Protein AF-C8N7Y3-F1 (afdb_monomer)

Solvent-accessible surface area (backbone atoms only — not comparable to full-atom values): 13849 Å² total; per-residue (Å²): 119,73,64,60,56,53,50,25,54,49,33,34,76,73,63,42,45,66,64,15,52,31,50,42,24,46,49,27,33,50,12,49,48,30,29,69,66,36,60,35,39,57,65,41,31,51,53,11,25,53,35,33,70,49,32,44,57,51,50,28,53,54,34,10,68,31,64,67,85,67,75,80,48,74,53,37,70,73,59,57,67,69,62,43,75,56,38,42,50,32,55,15,30,54,33,54,47,48,58,53,48,51,56,55,49,52,55,49,52,57,49,52,55,36,59,75,34,67,65,56,36,64,72,63,74,66,56,73,65,61,51,54,52,52,53,53,44,52,53,24,37,50,50,38,48,51,56,57,46,47,41,46,57,35,73,66,27,46,53,26,35,63,70,69,39,86,44,87,63,75,82,52,72,66,60,45,62,71,36,35,62,93,83,35,66,66,47,58,60,56,65,72,63,74,61,50,41,59,39,24,39,33,48,35,36,45,54,43,32,50,50,51,57,40,62,76,47,74,86,54,84,69,56,94,78,42,45,80,56,93,62,23,44,34,36,66,35,58,36,61,57,94,88,51,76,63,71,39,82,46,78,36,51,34,55,29,66,65,110

Sequence (259 aa):
MISERFRATYRFVDGEKEAAMQSVCTDAALGLHFINTAHSQILDGIIGASMIGRDVPLLAEMLAESPAGTRLPAACDEVKVQPAENLSLCPRMYGEWRGMSERLQNALQAEELKKNDEKLYKESGIDPKTHIIAASFRQQTLAYALHKVARACTAEAKAAVARGELPDLSASIEAKAQYCSPYNGICIAIEGLDYTRYQARLLNVNRYLTALDYLRHPTDPPPAGYHIENNTLTFTRYPDHEDEEGMQTVTLPLPGSRL

Secondary structure (DSSP, 8-st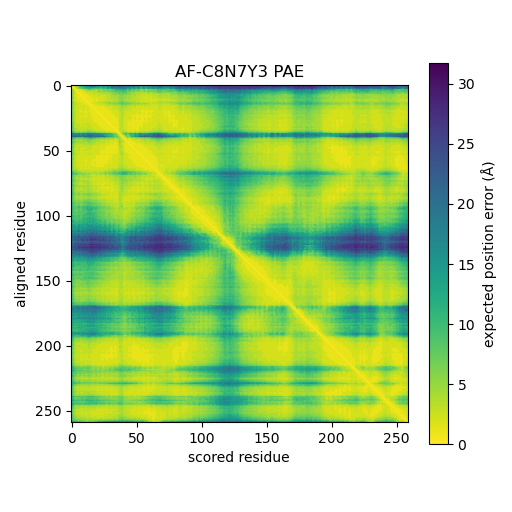ate):
-HHHHHHHHHHHHTT-HHHHHHHHHHHHHHHHHHHHH-SS-HHHHHHHHHHHHHHHHHHHHHHHTS-TTPPPPGGGGG--PPPHHHH-SHHHHHHHHHHHHHHHHHHHHHHHHHHHSHHHHHHH---HHHHHHHHHHHHHHHHHHHHHHHGGGSHHHHHHHHTTPPP--PPPHHHHHHHS-TT-HHHHHHHT---HHHHHHHHHHHHHHHHHHHHHSTTSPPPTT-EEETTEEEEEE---STT--SPEEEEEEPTTTT-

Radius of gyration: 23.98 Å; Cα contacts (8 Å, |Δi|>4): 356; chains: 1; bounding box: 51×38×73 Å

Nearest PDB structures (foldseek):
  4qin-assembly1_A-2  TM=2.000E-01  e=6.191E+00  Homo sapiens
  4mlb-assembly1_C  TM=1.984E-01  e=5.638E+00  Pyrococcus furiosus

Mean predicted aligned error: 6.79 Å

Structure (mmCIF, N/CA/C/O backbone):
data_AF-C8N7Y3-F1
#
_entry.id   AF-C8N7Y3-F1
#
loop_
_atom_site.group_PDB
_atom_site.id
_atom_site.type_symbol
_atom_site.label_atom_id
_atom_site.label_alt_id
_atom_site.label_comp_id
_atom_site.label_asym_id
_atom_site.label_entity_id
_atom_site.label_seq_id
_atom_site.pdbx_PDB_ins_code
_atom_site.Cartn_x
_atom_site.Cartn_y
_atom_site.Cartn_z
_atom_site.occupancy
_atom_site.B_iso_or_equiv
_atom_site.auth_seq_id
_atom_site.auth_comp_id
_atom_site.auth_asym_id
_atom_site.auth_atom_id
_atom_site.pdbx_PDB_model_num
ATOM 1 N N . MET A 1 1 ? -1.329 16.755 2.621 1.00 53.47 1 MET A N 1
ATOM 2 C CA . MET A 1 1 ? -2.147 15.938 3.548 1.00 53.47 1 MET A CA 1
ATOM 3 C C . MET A 1 1 ? -1.690 15.956 5.011 1.00 53.47 1 MET A C 1
ATOM 5 O O . MET A 1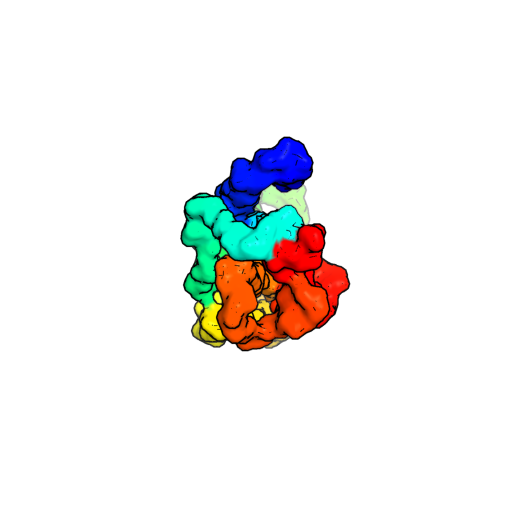 1 ? -2.375 15.383 5.836 1.00 53.47 1 MET A O 1
ATOM 9 N N . ILE A 1 2 ? -0.614 16.657 5.400 1.00 55.34 2 ILE A N 1
ATOM 10 C CA . ILE A 1 2 ? -0.265 16.820 6.830 1.00 55.34 2 ILE A CA 1
ATOM 11 C C . ILE A 1 2 ? -1.353 17.612 7.602 1.00 55.34 2 ILE A C 1
ATOM 13 O O . ILE A 1 2 ? -1.594 17.364 8.777 1.00 55.34 2 ILE A O 1
ATOM 17 N N . SER A 1 3 ? -2.063 18.513 6.912 1.00 69.88 3 SER A N 1
ATOM 18 C CA . SER A 1 3 ? -3.085 19.403 7.486 1.00 69.88 3 SER A CA 1
ATOM 19 C C . SER A 1 3 ? -4.324 18.686 8.044 1.00 69.88 3 SER A C 1
ATOM 21 O O . SER A 1 3 ? -4.769 19.019 9.138 1.00 69.88 3 SER A O 1
ATOM 23 N N . GLU A 1 4 ? -4.886 17.707 7.326 1.00 75.19 4 GLU A N 1
ATOM 24 C CA . GLU A 1 4 ? -6.147 17.060 7.739 1.00 75.19 4 GLU A CA 1
ATOM 25 C C . GLU A 1 4 ? -5.961 16.160 8.961 1.00 75.19 4 GLU A C 1
ATOM 27 O O . GLU A 1 4 ? -6.786 16.174 9.871 1.00 75.19 4 GLU A O 1
ATOM 32 N N . ARG A 1 5 ? -4.817 15.475 9.059 1.00 78.56 5 ARG A N 1
ATOM 33 C CA . ARG A 1 5 ? -4.468 14.676 10.237 1.00 78.56 5 ARG A CA 1
ATOM 34 C C . ARG A 1 5 ? -4.396 15.532 11.501 1.00 78.56 5 ARG A C 1
ATOM 36 O O . ARG A 1 5 ? -5.030 15.207 12.499 1.00 78.56 5 ARG A O 1
ATOM 43 N N . PHE A 1 6 ? -3.656 16.641 11.452 1.00 85.00 6 PHE A N 1
ATOM 44 C CA . PHE A 1 6 ? -3.554 17.554 12.594 1.00 85.00 6 PHE A CA 1
ATOM 45 C C . PHE A 1 6 ? -4.905 18.151 12.969 1.00 85.00 6 PHE A C 1
ATOM 47 O O . PHE A 1 6 ? -5.217 18.268 14.152 1.00 85.00 6 PHE A O 1
ATOM 54 N N . ARG A 1 7 ? -5.729 18.476 11.971 1.00 87.69 7 ARG A N 1
ATOM 55 C CA . ARG A 1 7 ? -7.089 18.961 12.192 1.00 87.69 7 ARG A CA 1
ATOM 56 C C . ARG A 1 7 ? -7.967 17.912 12.874 1.00 87.69 7 ARG A C 1
ATOM 58 O O . ARG A 1 7 ? -8.691 18.260 13.801 1.00 87.69 7 ARG A O 1
ATOM 65 N N . ALA A 1 8 ? -7.897 16.652 12.449 1.00 90.06 8 ALA A N 1
ATOM 66 C CA . ALA A 1 8 ? -8.638 15.560 13.071 1.00 90.06 8 ALA A CA 1
ATOM 67 C C . ALA A 1 8 ? -8.174 15.314 14.513 1.00 90.06 8 ALA A C 1
ATOM 69 O O . ALA A 1 8 ? -9.007 15.219 15.408 1.00 90.06 8 ALA A O 1
ATOM 70 N N . THR A 1 9 ? -6.862 15.293 14.770 1.00 90.44 9 THR A N 1
ATOM 71 C CA . THR A 1 9 ? -6.322 15.187 16.134 1.00 90.44 9 THR A CA 1
ATOM 72 C C . THR A 1 9 ? -6.778 16.352 17.013 1.00 90.44 9 THR A C 1
ATOM 74 O O . THR A 1 9 ? -7.226 16.126 18.131 1.00 90.44 9 THR A O 1
ATOM 77 N N . TYR A 1 10 ? -6.724 17.588 16.508 1.00 91.56 10 TYR A N 1
ATOM 78 C CA . TYR A 1 10 ? -7.182 18.763 17.250 1.00 91.56 10 TYR A CA 1
ATOM 79 C C . TYR A 1 10 ? -8.670 18.670 17.601 1.00 91.56 10 TYR A C 1
ATOM 81 O O . TYR A 1 10 ? -9.029 18.807 18.765 1.00 91.56 10 TYR A O 1
ATOM 89 N N . ARG A 1 11 ? -9.521 18.350 16.618 1.00 91.69 11 ARG A N 1
ATOM 90 C CA . ARG A 1 11 ? -10.959 18.116 16.829 1.00 91.69 11 ARG A CA 1
ATOM 91 C C . ARG A 1 11 ? -11.223 17.040 17.876 1.00 91.69 11 ARG A C 1
ATOM 93 O O . ARG A 1 11 ? -12.100 17.203 18.713 1.00 91.69 11 ARG A O 1
ATOM 100 N N . PHE A 1 12 ? -10.457 15.951 17.844 1.00 93.81 12 PHE A N 1
ATOM 101 C CA . PHE A 1 12 ? -10.612 14.864 18.804 1.00 93.81 12 PHE A CA 1
ATOM 102 C C . PHE A 1 12 ? -10.335 15.331 20.239 1.00 93.81 12 PHE A C 1
ATOM 104 O O . PHE A 1 12 ? -11.122 15.042 21.140 1.00 93.81 12 PHE A O 1
ATOM 111 N N . VAL A 1 13 ? -9.254 16.094 20.431 1.00 92.19 13 VAL A N 1
ATOM 112 C CA . VAL A 1 13 ? -8.873 16.672 21.731 1.00 92.19 13 VAL A CA 1
ATOM 113 C C . VAL A 1 13 ? -9.873 17.737 22.197 1.00 92.19 13 VAL A C 1
ATOM 115 O O . VAL A 1 13 ? -10.160 17.808 23.388 1.00 92.19 13 VAL A O 1
ATOM 118 N N . ASP A 1 14 ? -10.455 18.510 21.276 1.00 93.50 14 ASP A N 1
ATOM 119 C CA . ASP A 1 14 ? -11.486 19.523 21.564 1.00 93.50 14 ASP A CA 1
ATOM 120 C C . ASP A 1 14 ? -12.875 18.915 21.867 1.00 93.50 14 ASP A C 1
ATOM 122 O O . ASP A 1 14 ? -13.846 19.620 22.130 1.00 93.50 14 ASP A O 1
ATOM 126 N N . GLY A 1 15 ? -12.987 17.582 21.860 1.00 90.94 15 GLY A N 1
ATOM 127 C CA . GLY A 1 15 ? -14.208 16.853 22.203 1.00 90.94 15 GLY A CA 1
ATOM 128 C C . GLY A 1 15 ? -15.098 16.498 21.009 1.00 90.94 15 GLY A C 1
ATOM 129 O O . GLY A 1 15 ? -16.046 15.729 21.173 1.00 90.94 15 GLY A O 1
ATOM 130 N N . GLU A 1 16 ? -14.764 16.939 19.793 1.00 94.44 16 GLU A N 1
ATOM 131 C CA . GLU A 1 16 ? -15.420 16.540 18.538 1.00 94.44 16 GLU A CA 1
ATOM 132 C C . GLU A 1 16 ? -14.992 15.117 18.094 1.00 94.44 16 GLU A C 1
ATOM 134 O O . GLU A 1 16 ? -14.604 14.887 16.944 1.00 94.44 16 GLU A O 1
ATOM 139 N N . LYS A 1 17 ? -15.038 14.134 19.008 1.00 93.06 17 LYS A N 1
ATOM 140 C CA . LYS A 1 17 ? -14.470 12.784 18.812 1.00 93.06 17 LYS A CA 1
ATOM 141 C C . LYS A 1 17 ? -15.027 12.059 17.584 1.00 93.06 17 LYS A C 1
ATOM 143 O O . LYS A 1 17 ? -14.264 11.495 16.801 1.00 93.06 17 LYS A O 1
ATOM 148 N N . GLU A 1 18 ? -16.344 12.086 17.393 1.00 92.75 18 GLU A N 1
ATOM 149 C CA . GLU A 1 18 ? -17.001 11.417 16.262 1.00 92.75 18 GLU A CA 1
ATOM 150 C C . GLU A 1 18 ? -16.622 12.061 14.921 1.00 92.75 18 GLU A C 1
ATOM 152 O O . GLU A 1 18 ? -16.211 11.364 13.993 1.00 92.75 18 GLU A O 1
ATOM 157 N N . ALA A 1 19 ? -16.663 13.395 14.836 1.00 92.69 19 ALA A N 1
ATOM 158 C CA . ALA A 1 19 ? -16.303 14.133 13.625 1.00 92.69 19 ALA A CA 1
ATOM 159 C C . ALA A 1 19 ? -14.814 13.980 13.268 1.00 92.69 19 ALA A C 1
ATOM 161 O O . ALA A 1 19 ? -14.451 13.917 12.088 1.00 92.69 19 ALA A O 1
ATOM 162 N N . ALA A 1 20 ? -13.943 13.892 14.277 1.00 95.38 20 ALA A N 1
ATOM 163 C CA . ALA A 1 20 ? -12.531 13.591 14.092 1.00 95.38 20 ALA A CA 1
ATOM 164 C C . ALA A 1 20 ? -12.325 12.200 13.480 1.00 95.38 20 ALA A C 1
ATOM 166 O O . ALA A 1 20 ? -11.710 12.096 12.418 1.00 95.38 20 ALA A O 1
ATOM 167 N N . MET A 1 21 ? -12.899 11.152 14.083 1.00 95.50 21 MET A N 1
ATOM 168 C CA . MET A 1 21 ? -12.813 9.785 13.550 1.00 95.50 21 MET A CA 1
ATOM 169 C C . MET A 1 21 ? -13.427 9.679 12.147 1.00 95.50 21 MET A C 1
ATOM 171 O O . MET A 1 21 ? -12.860 9.025 11.274 1.00 95.50 21 MET A O 1
ATOM 175 N N . GLN A 1 22 ? -14.538 10.376 11.890 1.00 95.50 22 GLN A N 1
ATOM 176 C CA . GLN A 1 22 ? -15.165 10.418 10.568 1.00 95.50 22 GLN A CA 1
ATOM 177 C C . GLN A 1 22 ? -14.233 11.033 9.517 1.00 95.50 22 GLN A C 1
ATOM 179 O O . GLN A 1 22 ? -14.149 10.526 8.397 1.00 95.50 22 GLN A O 1
ATOM 184 N N . SER A 1 23 ? -13.510 12.097 9.876 1.00 94.94 23 SER A N 1
ATOM 185 C CA . SER A 1 23 ? -12.548 12.747 8.978 1.00 94.94 23 SER A CA 1
ATOM 186 C C . SER A 1 23 ? -11.403 11.794 8.616 1.00 94.94 23 SER A C 1
ATOM 188 O O . SER A 1 23 ? -11.076 11.660 7.440 1.00 94.94 23 SER A O 1
ATOM 190 N N . VAL A 1 24 ? -10.855 11.069 9.599 1.00 96.38 24 VAL A N 1
ATOM 191 C CA . VAL A 1 24 ? -9.777 10.091 9.364 1.00 96.38 24 VAL A CA 1
ATOM 192 C C . VAL A 1 24 ? -10.259 8.920 8.505 1.00 96.38 24 VAL A C 1
ATOM 194 O O . VAL A 1 24 ? -9.562 8.502 7.587 1.00 96.38 24 VAL A O 1
ATOM 197 N N . CYS A 1 25 ? -11.473 8.415 8.733 1.00 95.94 25 CYS A N 1
ATOM 198 C CA . CYS A 1 25 ? -12.026 7.356 7.887 1.00 95.94 25 CYS A CA 1
ATOM 199 C C . CYS A 1 25 ? -12.323 7.813 6.458 1.00 95.94 25 CYS A C 1
ATOM 201 O O . CYS A 1 25 ? -12.150 7.031 5.528 1.00 95.94 25 CYS A O 1
ATOM 203 N N . THR A 1 26 ? -12.716 9.073 6.271 1.00 95.56 26 THR A N 1
ATOM 204 C CA . THR A 1 26 ? -12.892 9.654 4.932 1.00 95.56 26 THR A CA 1
ATOM 205 C C . THR A 1 26 ? -11.553 9.736 4.192 1.00 95.56 26 THR A C 1
ATOM 207 O O . THR A 1 26 ? -11.492 9.404 3.009 1.00 95.56 26 THR A O 1
ATOM 210 N N . ASP A 1 27 ? -10.471 10.115 4.884 1.00 95.31 27 ASP A N 1
ATOM 211 C CA . ASP A 1 27 ? -9.116 10.130 4.312 1.00 95.31 27 ASP A CA 1
ATOM 212 C C . ASP A 1 27 ? -8.654 8.706 3.950 1.00 95.31 27 ASP A C 1
ATOM 214 O O . ASP A 1 27 ? -8.237 8.444 2.821 1.00 95.31 27 ASP A O 1
ATOM 218 N N . ALA A 1 28 ? -8.870 7.734 4.841 1.00 96.00 28 ALA A N 1
ATOM 219 C CA . ALA A 1 28 ? -8.559 6.333 4.569 1.00 96.00 28 ALA A CA 1
ATOM 220 C C . ALA A 1 28 ? -9.357 5.769 3.374 1.00 96.00 28 ALA A C 1
ATOM 222 O O . ALA A 1 28 ? -8.796 5.068 2.528 1.00 96.00 28 ALA A O 1
ATOM 223 N N . ALA A 1 29 ? -10.649 6.093 3.256 1.00 95.69 29 ALA A N 1
ATOM 224 C CA . ALA A 1 29 ? -11.482 5.687 2.123 1.00 95.69 29 ALA A CA 1
ATOM 225 C C . ALA A 1 29 ? -10.981 6.294 0.800 1.00 95.69 29 ALA A C 1
ATOM 227 O O . ALA A 1 29 ? -10.899 5.595 -0.214 1.00 95.69 29 ALA A O 1
ATOM 228 N N . LEU A 1 30 ? -10.545 7.558 0.814 1.00 94.50 30 LEU A N 1
ATOM 229 C CA . LEU A 1 30 ? -9.868 8.178 -0.326 1.00 94.50 30 LEU A CA 1
ATOM 230 C C . LEU A 1 30 ? -8.554 7.448 -0.665 1.00 94.50 30 LEU A C 1
ATOM 232 O O . LEU A 1 30 ? -8.261 7.217 -1.839 1.00 94.50 30 LEU A O 1
ATOM 236 N N . GLY A 1 31 ? -7.795 7.011 0.341 1.00 94.56 31 GLY A N 1
ATOM 237 C CA . GLY A 1 31 ? -6.611 6.173 0.148 1.00 94.56 31 GLY A CA 1
ATOM 238 C C . GLY A 1 31 ? -6.921 4.857 -0.574 1.00 94.56 31 GLY A C 1
ATOM 239 O O . GLY A 1 31 ? -6.225 4.490 -1.525 1.00 94.56 31 GLY A O 1
ATOM 240 N N . LEU A 1 32 ? -8.004 4.173 -0.192 1.00 94.75 32 LEU A N 1
ATOM 241 C CA . LEU A 1 32 ? -8.479 2.981 -0.905 1.00 94.75 32 LEU A CA 1
ATOM 242 C C . LEU A 1 32 ? -8.942 3.300 -2.323 1.00 94.75 32 LEU A C 1
ATOM 244 O O . LEU A 1 32 ? -8.687 2.515 -3.233 1.00 94.75 32 LEU A O 1
ATOM 248 N N . HIS A 1 33 ? -9.576 4.451 -2.540 1.00 93.12 33 HIS A N 1
ATOM 249 C CA . HIS A 1 33 ? -9.958 4.882 -3.878 1.00 93.12 33 HIS A CA 1
ATOM 250 C C . HIS A 1 33 ? -8.734 5.033 -4.793 1.00 93.12 33 HIS A C 1
ATOM 252 O O . HIS A 1 33 ? -8.742 4.509 -5.908 1.00 93.12 33 HIS A O 1
ATOM 258 N N . PHE A 1 34 ? -7.652 5.656 -4.314 1.00 92.25 34 PHE A N 1
ATOM 259 C CA . PHE A 1 34 ? -6.390 5.723 -5.059 1.00 92.25 34 PHE A CA 1
ATOM 260 C C . PHE A 1 34 ? -5.815 4.339 -5.360 1.00 92.25 34 PHE A C 1
ATOM 262 O O . PHE A 1 34 ? -5.333 4.095 -6.462 1.00 92.25 34 PHE A O 1
ATOM 269 N N . ILE A 1 35 ? -5.890 3.400 -4.418 1.00 91.94 35 ILE A N 1
ATOM 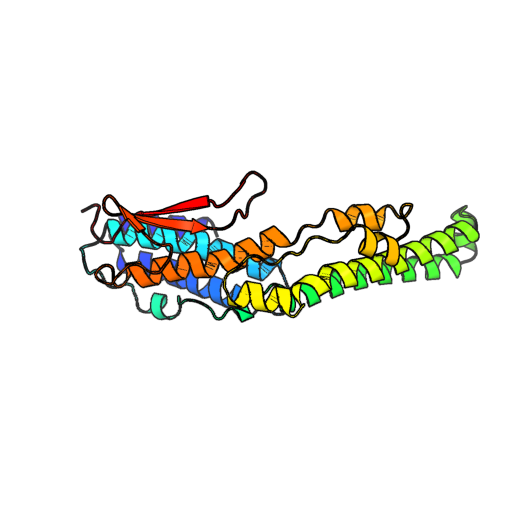270 C CA . ILE A 1 35 ? -5.431 2.028 -4.655 1.00 91.94 35 ILE A CA 1
ATOM 271 C C . ILE A 1 35 ? -6.302 1.357 -5.725 1.00 91.94 35 ILE A C 1
ATOM 273 O O . ILE A 1 35 ? -5.772 0.792 -6.678 1.00 91.94 35 ILE A O 1
ATOM 277 N N . ASN A 1 36 ? -7.620 1.469 -5.630 1.00 89.06 36 ASN A N 1
ATOM 278 C CA . ASN A 1 36 ? -8.545 0.702 -6.461 1.00 89.06 36 ASN A CA 1
ATOM 279 C C . ASN A 1 36 ? -8.688 1.242 -7.888 1.00 89.06 36 ASN A C 1
ATOM 281 O O . ASN A 1 36 ? -8.979 0.475 -8.800 1.00 89.06 36 ASN A O 1
ATOM 285 N N . THR A 1 37 ? -8.475 2.543 -8.093 1.00 81.56 37 THR A N 1
ATOM 286 C CA . THR A 1 37 ? -8.614 3.188 -9.413 1.00 81.56 37 THR A CA 1
ATOM 287 C C . THR A 1 37 ? -7.311 3.297 -10.192 1.00 81.56 37 THR A C 1
ATOM 289 O O . THR A 1 37 ? -7.315 3.542 -11.401 1.00 81.56 37 THR A O 1
ATOM 292 N N . ALA A 1 38 ? -6.178 3.089 -9.529 1.00 64.12 38 ALA A N 1
ATOM 293 C CA . ALA A 1 38 ? -4.870 3.237 -10.136 1.00 64.12 38 ALA A CA 1
ATOM 294 C C . ALA A 1 38 ? -4.497 2.013 -10.980 1.00 64.12 38 ALA A C 1
ATOM 296 O O . ALA A 1 38 ? -3.687 1.163 -10.612 1.00 64.12 38 ALA A O 1
ATOM 297 N N . HIS A 1 39 ? -5.099 1.956 -12.163 1.00 65.19 39 HIS A N 1
ATOM 298 C CA . HIS A 1 39 ? -4.873 0.918 -13.162 1.00 65.19 39 HIS A CA 1
ATOM 299 C C . HIS A 1 39 ? -3.622 1.153 -14.017 1.00 65.19 39 HIS A C 1
ATOM 301 O O . HIS A 1 39 ? -3.322 0.330 -14.875 1.00 65.19 39 HIS A O 1
ATOM 307 N N . SER A 1 40 ? -2.901 2.264 -13.832 1.00 61.75 40 SER A N 1
ATOM 308 C CA . SER A 1 40 ? -1.725 2.570 -14.655 1.00 61.75 40 SER A CA 1
ATOM 309 C C . SER A 1 40 ? -0.628 3.375 -13.963 1.00 61.75 40 SER A C 1
ATOM 311 O O . SER A 1 40 ? 0.405 3.589 -14.578 1.00 61.75 40 SER A O 1
ATOM 313 N N . GLN A 1 41 ? -0.776 3.814 -12.712 1.00 76.75 41 GLN A N 1
ATOM 314 C CA . GLN A 1 41 ? 0.257 4.626 -12.059 1.00 76.75 41 GLN A CA 1
ATOM 315 C C . GLN A 1 41 ? 0.654 4.038 -10.707 1.00 76.75 41 GLN A C 1
ATOM 317 O O . GLN A 1 41 ? -0.188 3.723 -9.860 1.00 76.75 41 GLN A O 1
ATOM 322 N N . ILE A 1 42 ? 1.964 3.877 -10.502 1.00 86.31 42 ILE A N 1
ATOM 323 C CA . ILE A 1 42 ? 2.510 3.444 -9.212 1.00 86.31 42 ILE A CA 1
ATOM 324 C C . ILE A 1 42 ? 2.267 4.521 -8.151 1.00 86.31 42 ILE A C 1
ATOM 326 O O . ILE A 1 42 ? 1.938 4.190 -7.012 1.00 86.31 42 ILE A O 1
ATOM 330 N N . LEU A 1 43 ? 2.396 5.797 -8.531 1.00 86.75 43 LEU A N 1
ATOM 331 C CA . LEU A 1 43 ? 2.326 6.930 -7.611 1.00 86.75 43 LEU A CA 1
ATOM 332 C C . LEU A 1 43 ? 1.019 6.960 -6.811 1.00 86.75 43 LEU A C 1
ATOM 334 O O . LEU A 1 43 ? 1.067 7.067 -5.589 1.00 86.75 43 LEU A O 1
ATOM 338 N N . ASP A 1 44 ? -0.122 6.781 -7.471 1.00 87.00 44 ASP A N 1
ATOM 339 C CA . ASP A 1 44 ? -1.432 6.756 -6.814 1.00 87.00 44 ASP A CA 1
ATOM 340 C C . ASP A 1 44 ? -1.523 5.630 -5.775 1.00 87.00 44 ASP A C 1
ATOM 342 O O . ASP A 1 44 ? -1.966 5.839 -4.648 1.00 87.00 44 ASP A O 1
ATOM 346 N N . GLY A 1 45 ? -1.010 4.441 -6.111 1.00 90.00 45 GLY A N 1
ATOM 347 C CA . GLY A 1 45 ? -0.950 3.313 -5.180 1.00 90.00 45 GLY A CA 1
ATOM 348 C C . GLY A 1 45 ? -0.082 3.599 -3.957 1.00 90.00 45 GLY A C 1
ATOM 349 O O . GLY A 1 45 ? -0.457 3.241 -2.843 1.00 90.00 45 GLY A O 1
ATOM 350 N N . ILE A 1 46 ? 1.053 4.284 -4.142 1.00 90.50 46 ILE A N 1
ATOM 351 C CA . ILE A 1 46 ? 1.915 4.718 -3.032 1.00 90.50 46 ILE A CA 1
ATOM 352 C C . ILE A 1 46 ? 1.187 5.731 -2.155 1.00 90.50 46 ILE A C 1
ATOM 354 O O . ILE A 1 46 ? 1.243 5.616 -0.932 1.00 90.50 46 ILE A O 1
ATOM 358 N N . ILE A 1 47 ? 0.540 6.729 -2.762 1.00 92.00 47 ILE A N 1
ATOM 359 C CA . ILE A 1 47 ? -0.200 7.763 -2.036 1.00 92.00 47 ILE A CA 1
ATOM 360 C C . ILE A 1 47 ? -1.276 7.098 -1.182 1.00 92.00 47 ILE A C 1
ATOM 362 O O . ILE A 1 47 ? -1.287 7.304 0.032 1.00 92.00 47 ILE A O 1
ATOM 366 N N . GLY A 1 48 ? -2.094 6.233 -1.786 1.00 93.81 48 GLY A N 1
ATOM 367 C CA . GLY A 1 48 ? -3.146 5.508 -1.085 1.00 93.81 48 GLY A CA 1
ATOM 368 C C . GLY A 1 48 ? -2.613 4.612 0.033 1.00 93.81 48 GLY A C 1
ATOM 369 O O . GLY A 1 48 ? -3.090 4.695 1.162 1.00 93.81 48 GLY A O 1
ATOM 370 N N . ALA A 1 49 ? -1.559 3.828 -0.221 1.00 95.06 49 ALA A N 1
ATOM 371 C CA . ALA A 1 49 ? -0.939 2.993 0.810 1.00 95.06 49 ALA A CA 1
ATOM 372 C C . ALA A 1 49 ? -0.393 3.818 1.984 1.00 95.06 49 ALA A C 1
ATOM 374 O O . ALA A 1 49 ? -0.530 3.441 3.147 1.00 95.06 49 ALA A O 1
ATOM 375 N N . SER A 1 50 ? 0.184 4.978 1.677 1.00 94.19 50 SER A N 1
ATOM 376 C CA . SER A 1 50 ? 0.717 5.903 2.668 1.00 94.19 50 SER A CA 1
ATOM 377 C C . SER A 1 50 ? -0.383 6.554 3.515 1.00 94.19 50 SER A C 1
ATOM 379 O O . SER A 1 50 ? -0.153 6.823 4.692 1.00 94.19 50 SER A O 1
ATOM 381 N N . MET A 1 51 ? -1.566 6.811 2.945 1.00 95.44 51 MET A N 1
ATOM 382 C CA . MET A 1 51 ? -2.744 7.272 3.694 1.00 95.44 51 MET A CA 1
ATOM 383 C C . MET A 1 51 ? -3.193 6.196 4.684 1.00 95.44 51 MET A C 1
ATOM 385 O O . MET A 1 51 ? -3.147 6.431 5.887 1.00 95.44 51 MET A O 1
ATOM 389 N N . ILE A 1 52 ? -3.436 4.965 4.216 1.00 97.06 52 ILE A N 1
ATOM 390 C CA . ILE A 1 52 ? -3.830 3.840 5.085 1.00 97.06 52 ILE A CA 1
ATOM 391 C C . ILE A 1 52 ? -2.827 3.602 6.220 1.00 97.06 52 ILE A C 1
ATOM 393 O O . ILE A 1 52 ? -3.225 3.478 7.380 1.00 97.06 52 ILE A O 1
ATOM 397 N N . GLY A 1 53 ? -1.528 3.581 5.905 1.00 96.19 53 GLY A N 1
ATOM 398 C CA . GLY A 1 53 ? -0.468 3.372 6.893 1.00 96.19 53 GLY A CA 1
ATOM 399 C C . GLY A 1 53 ? -0.363 4.473 7.956 1.00 96.19 53 GLY A C 1
ATOM 400 O O . GLY A 1 53 ? 0.255 4.249 8.992 1.00 96.19 53 GLY A O 1
ATOM 401 N N . ARG A 1 54 ? -0.969 5.649 7.739 1.00 95.12 54 ARG A N 1
ATOM 402 C CA . ARG A 1 54 ? -1.049 6.738 8.729 1.00 95.12 54 ARG A CA 1
ATOM 403 C C . ARG A 1 54 ? -2.394 6.795 9.447 1.00 95.12 54 ARG A C 1
ATOM 405 O O . ARG A 1 54 ? -2.415 7.027 10.656 1.00 95.12 54 ARG A O 1
ATOM 412 N N . ASP A 1 55 ? -3.482 6.591 8.717 1.00 96.75 55 ASP A N 1
ATOM 413 C CA . ASP A 1 55 ? -4.844 6.793 9.210 1.00 96.75 55 ASP A CA 1
ATOM 414 C C . ASP A 1 55 ? -5.288 5.653 10.122 1.00 96.75 55 ASP A C 1
ATOM 416 O O . ASP A 1 55 ? -5.900 5.900 11.159 1.00 96.75 55 ASP A O 1
ATOM 420 N N . VAL A 1 56 ? -4.912 4.409 9.804 1.00 97.06 56 VAL A N 1
ATOM 421 C CA . VAL A 1 56 ? -5.223 3.253 10.656 1.00 97.06 56 VAL A CA 1
ATOM 422 C C . VAL A 1 56 ? -4.570 3.374 12.039 1.00 97.06 56 VAL A C 1
ATOM 424 O O . VAL A 1 56 ? -5.294 3.241 13.028 1.00 97.06 56 VAL A O 1
ATOM 427 N N . PRO A 1 57 ? -3.257 3.666 12.167 1.00 97.12 57 PRO A N 1
ATOM 428 C CA . PRO A 1 57 ? -2.675 3.923 13.480 1.00 97.12 57 PRO A CA 1
ATOM 429 C C . PRO A 1 57 ? -3.348 5.073 14.226 1.00 97.12 57 PRO A C 1
ATOM 431 O O . PRO A 1 57 ? -3.607 4.944 15.415 1.00 97.12 57 PRO A O 1
ATOM 434 N N . LEU A 1 58 ? -3.688 6.176 13.548 1.00 96.69 58 LEU A N 1
ATOM 435 C CA . LEU A 1 58 ? -4.379 7.288 14.203 1.00 96.69 58 LEU A CA 1
ATOM 436 C C . LEU A 1 58 ? -5.772 6.890 14.719 1.00 96.69 58 LEU A C 1
ATOM 438 O O . LEU A 1 58 ? -6.139 7.277 15.825 1.00 96.69 58 LEU A O 1
ATOM 442 N N . LEU A 1 59 ? -6.533 6.102 13.956 1.00 96.44 59 LEU A N 1
ATOM 443 C CA . LEU A 1 59 ? -7.820 5.567 14.410 1.00 96.44 59 LEU A CA 1
ATOM 444 C C . LEU A 1 59 ? -7.657 4.665 15.634 1.00 96.44 59 LEU A C 1
ATOM 446 O O . LEU A 1 59 ? -8.468 4.750 16.553 1.00 96.44 59 LEU A O 1
ATOM 450 N N . ALA A 1 60 ? -6.611 3.836 15.677 1.00 96.81 60 ALA A N 1
ATOM 451 C CA . ALA A 1 60 ? -6.322 3.004 16.843 1.00 96.81 60 ALA A CA 1
ATOM 452 C C . ALA A 1 60 ? -6.068 3.857 18.098 1.00 96.81 60 ALA A C 1
ATOM 454 O O . ALA A 1 60 ? -6.635 3.590 19.154 1.00 96.81 60 ALA A O 1
ATOM 455 N N . GLU A 1 61 ? -5.279 4.925 17.967 1.00 96.56 61 GLU A N 1
ATOM 456 C CA . GLU A 1 61 ? -5.006 5.875 19.052 1.00 96.56 61 GLU A CA 1
ATOM 457 C C . GLU A 1 61 ? -6.294 6.567 19.540 1.00 96.56 61 GLU A C 1
ATOM 459 O O . GLU A 1 61 ? -6.569 6.592 20.738 1.00 96.56 61 GLU A O 1
ATOM 464 N N . MET A 1 62 ? -7.143 7.040 18.620 1.00 96.12 62 MET A N 1
ATOM 465 C CA . MET A 1 62 ? -8.442 7.646 18.956 1.00 96.12 62 MET A CA 1
ATOM 466 C C . MET A 1 62 ? -9.391 6.660 19.659 1.00 96.12 62 MET A C 1
ATOM 468 O O . MET A 1 62 ? -10.097 7.029 20.601 1.00 96.12 62 MET A O 1
ATOM 472 N N . LEU A 1 63 ? -9.416 5.395 19.231 1.00 95.56 63 LEU A N 1
ATOM 473 C CA . LEU A 1 63 ? -10.214 4.348 19.874 1.00 95.56 63 LEU A CA 1
ATOM 474 C C . LEU A 1 63 ? -9.691 4.002 21.272 1.00 95.56 63 LEU A C 1
ATOM 476 O O . LEU A 1 63 ? -10.486 3.719 22.167 1.00 95.56 63 LEU A O 1
ATOM 480 N N . ALA A 1 64 ? -8.376 4.038 21.483 1.00 95.81 64 ALA A N 1
ATOM 481 C CA . ALA A 1 64 ? -7.768 3.786 22.787 1.00 95.81 64 ALA A CA 1
ATOM 482 C C . ALA A 1 64 ? -8.153 4.842 23.837 1.00 95.81 64 ALA A C 1
ATOM 484 O O . ALA A 1 64 ? -8.322 4.503 25.006 1.00 95.81 64 ALA A O 1
ATOM 485 N N . GLU A 1 65 ? -8.344 6.093 23.407 1.00 95.06 65 GLU A N 1
ATOM 486 C CA . GLU A 1 65 ? -8.790 7.235 24.227 1.00 95.06 65 GLU A CA 1
ATOM 487 C C . GLU A 1 65 ? -10.324 7.419 24.255 1.00 95.06 65 GLU A C 1
ATOM 489 O O . GLU A 1 65 ? -10.860 8.441 24.712 1.00 95.06 65 GLU A O 1
ATOM 494 N N . SER A 1 66 ? -11.062 6.445 23.728 1.00 92.81 66 SER A N 1
ATOM 495 C CA . SER A 1 66 ? -12.524 6.433 23.708 1.00 92.81 66 SER A CA 1
ATOM 496 C C . SER A 1 66 ? -13.071 5.304 24.585 1.00 92.81 66 SER A C 1
ATOM 498 O O . SER A 1 66 ? -12.378 4.310 24.792 1.00 92.81 66 SER A O 1
ATOM 500 N N . PRO A 1 67 ? -14.311 5.419 25.108 1.00 91.06 67 PRO A N 1
ATOM 501 C CA . PRO A 1 67 ? -14.961 4.342 25.858 1.00 91.06 67 PRO A CA 1
ATOM 502 C C . PRO A 1 67 ? -14.845 2.992 25.159 1.00 91.06 67 PRO A C 1
ATOM 504 O O . PRO A 1 67 ? -15.026 2.902 23.941 1.00 91.06 67 PRO A O 1
ATOM 507 N N . ALA A 1 68 ? -14.568 1.937 25.926 1.00 86.31 68 ALA A N 1
ATOM 508 C CA . ALA A 1 68 ? -14.574 0.581 25.392 1.00 86.31 68 ALA A CA 1
ATOM 509 C C . ALA A 1 68 ? -15.928 0.299 24.712 1.00 86.31 68 ALA A C 1
ATOM 511 O O . ALA A 1 68 ? -16.986 0.625 25.252 1.00 86.31 68 ALA A O 1
ATOM 512 N N . GLY A 1 69 ? -15.892 -0.269 23.505 1.00 83.88 69 GLY A N 1
ATOM 513 C CA . GLY A 1 69 ? -17.089 -0.485 22.685 1.00 83.88 69 GLY A CA 1
ATOM 514 C C . GLY A 1 69 ? -17.550 0.726 21.862 1.00 83.88 69 GLY A C 1
ATOM 515 O O . GLY A 1 69 ? -18.610 0.652 21.237 1.00 83.88 69 GLY A O 1
ATOM 516 N N . THR A 1 70 ? -16.779 1.823 21.823 1.00 89.62 70 THR A N 1
ATOM 517 C CA . THR A 1 70 ? -17.026 2.935 20.888 1.00 89.62 70 THR A CA 1
ATOM 518 C C . THR A 1 70 ? -17.056 2.403 19.459 1.00 89.62 70 THR A C 1
ATOM 520 O O . THR A 1 70 ? -16.087 1.814 18.983 1.00 89.62 70 THR A O 1
ATOM 523 N N . ARG A 1 71 ? -18.180 2.611 18.768 1.00 88.81 71 ARG A N 1
ATOM 524 C CA . ARG A 1 71 ? -18.314 2.239 17.359 1.00 88.81 71 ARG A CA 1
ATOM 525 C C . ARG A 1 71 ? -17.654 3.290 16.484 1.00 88.81 71 ARG A C 1
ATOM 527 O O . ARG A 1 71 ? -17.825 4.487 16.709 1.00 88.81 71 ARG A O 1
ATOM 534 N N . LEU A 1 72 ? -16.935 2.828 15.468 1.00 91.81 72 LEU A N 1
ATOM 535 C CA . LEU A 1 72 ? -16.425 3.710 14.431 1.00 91.81 72 LEU A CA 1
ATOM 536 C C . LEU A 1 72 ? -17.584 4.316 13.612 1.00 91.81 72 LEU A C 1
ATOM 538 O O . LEU A 1 72 ? -18.606 3.650 13.429 1.00 91.81 72 LEU A O 1
ATOM 542 N N . PRO A 1 73 ? -17.436 5.555 13.104 1.00 92.81 73 PRO A N 1
ATOM 543 C CA . PRO A 1 73 ? -18.427 6.177 12.227 1.00 92.81 73 PRO A CA 1
ATOM 544 C C . PRO A 1 73 ? -18.694 5.364 10.954 1.00 92.81 73 PRO A C 1
ATOM 546 O O . PRO A 1 73 ? -17.800 4.690 10.447 1.00 92.81 73 PRO A O 1
ATOM 549 N N . ALA A 1 74 ? -19.884 5.519 10.365 1.00 90.06 74 ALA A N 1
ATOM 550 C CA . ALA A 1 74 ? -20.274 4.827 9.128 1.00 90.06 74 ALA A CA 1
ATOM 551 C C . ALA A 1 74 ? -19.320 5.090 7.944 1.00 90.06 74 ALA A C 1
ATOM 553 O O . ALA A 1 74 ? -19.151 4.239 7.080 1.00 90.06 74 ALA A O 1
ATOM 554 N N . ALA A 1 75 ? -18.626 6.235 7.920 1.00 90.50 75 ALA A N 1
ATOM 555 C CA . ALA A 1 75 ? -17.586 6.515 6.921 1.00 90.50 75 ALA A CA 1
ATOM 556 C C . ALA A 1 75 ? -16.449 5.472 6.924 1.00 90.50 75 ALA A C 1
ATOM 558 O O . ALA A 1 75 ? -15.765 5.283 5.923 1.00 90.50 75 ALA A O 1
ATOM 559 N N . CYS A 1 76 ? -16.241 4.774 8.040 1.00 93.50 76 CYS A N 1
ATOM 560 C CA . CYS A 1 76 ? -15.253 3.711 8.151 1.00 93.50 76 CYS A CA 1
ATOM 561 C C . CYS A 1 76 ? -15.727 2.398 7.508 1.00 93.50 76 CYS A C 1
ATOM 563 O O . CYS A 1 76 ? -14.896 1.518 7.279 1.00 93.50 76 CYS A O 1
ATOM 565 N N . ASP A 1 77 ? -17.017 2.250 7.188 1.00 91.75 77 ASP A N 1
ATOM 566 C CA . ASP A 1 77 ? -17.554 1.026 6.589 1.00 91.75 77 ASP A CA 1
ATOM 567 C C . ASP A 1 77 ? -16.930 0.749 5.220 1.00 91.75 77 ASP A C 1
ATOM 569 O O . ASP A 1 77 ? -16.790 -0.407 4.846 1.00 91.75 77 ASP A O 1
ATOM 573 N N . GLU A 1 78 ? -16.491 1.769 4.483 1.00 89.06 78 GLU A N 1
ATOM 574 C CA . GLU A 1 78 ? -15.787 1.597 3.204 1.00 89.06 78 GLU A CA 1
ATOM 575 C C . GLU A 1 78 ? -14.330 1.139 3.385 1.00 89.06 78 GLU A C 1
ATOM 577 O O . GLU A 1 78 ? -13.729 0.550 2.484 1.00 89.06 78 GLU A O 1
ATOM 582 N N . VAL A 1 79 ? -13.764 1.357 4.576 1.00 95.56 79 VAL A N 1
ATOM 583 C CA . VAL A 1 79 ? -12.382 1.018 4.917 1.00 95.56 79 VAL A CA 1
ATOM 584 C C . VAL A 1 79 ? -12.315 -0.452 5.330 1.00 95.56 79 VAL A C 1
ATOM 586 O O . VAL A 1 79 ? -12.447 -0.796 6.508 1.00 95.56 79 VAL A O 1
ATOM 589 N N . LYS A 1 80 ? -12.162 -1.333 4.336 1.00 95.00 80 LYS A N 1
ATOM 590 C CA . LYS A 1 80 ? -12.096 -2.797 4.498 1.00 95.00 80 LYS A CA 1
ATOM 591 C C . LYS A 1 80 ? -10.885 -3.383 3.792 1.00 95.00 80 LYS A C 1
ATOM 593 O O . LYS A 1 80 ? -10.385 -2.784 2.845 1.00 95.00 80 LYS A O 1
ATOM 598 N N . VAL A 1 81 ? -10.471 -4.577 4.214 1.00 96.19 81 VAL A N 1
ATOM 599 C CA . VAL A 1 81 ? -9.447 -5.396 3.544 1.00 96.19 81 VAL A CA 1
ATOM 600 C C . VAL A 1 81 ? -9.734 -5.492 2.041 1.00 96.19 81 VAL A C 1
ATOM 602 O O . VAL A 1 81 ? -10.874 -5.688 1.622 1.00 96.19 81 VAL A O 1
ATOM 605 N N . GLN A 1 82 ? -8.690 -5.323 1.234 1.00 95.69 82 GLN A N 1
ATOM 606 C CA . GLN A 1 82 ? -8.769 -5.292 -0.221 1.00 95.69 82 GLN A CA 1
ATOM 607 C C . GLN A 1 82 ? -8.493 -6.668 -0.837 1.00 95.69 82 GLN A C 1
ATOM 609 O O . GLN A 1 82 ? -7.699 -7.441 -0.294 1.00 95.69 82 GLN A O 1
ATOM 614 N N . PRO A 1 83 ? -9.092 -6.982 -1.995 1.00 94.25 83 PRO A N 1
ATOM 615 C CA . PRO A 1 83 ? -8.705 -8.154 -2.766 1.00 94.25 83 PRO A CA 1
ATOM 616 C C . PRO A 1 83 ? -7.256 -8.010 -3.262 1.00 94.25 83 PRO A C 1
ATOM 618 O O . PRO A 1 83 ? -6.768 -6.901 -3.507 1.00 94.25 83 PRO A O 1
ATOM 621 N N . ALA A 1 84 ? -6.550 -9.132 -3.396 1.00 91.50 84 ALA A N 1
ATOM 622 C CA . ALA A 1 84 ? -5.125 -9.145 -3.727 1.00 91.50 84 ALA A CA 1
ATOM 623 C C . ALA A 1 84 ? -4.821 -8.495 -5.088 1.00 91.50 84 ALA A C 1
ATOM 625 O O . ALA A 1 84 ? -3.758 -7.906 -5.282 1.00 91.50 84 ALA A O 1
ATOM 626 N N . GLU A 1 85 ? -5.774 -8.545 -6.017 1.00 89.31 85 GLU A N 1
ATOM 627 C CA . GLU A 1 85 ? -5.700 -7.923 -7.335 1.00 89.31 85 GLU A CA 1
ATOM 628 C C . GLU A 1 85 ? -5.487 -6.406 -7.242 1.00 89.31 85 GLU A C 1
ATOM 630 O O . GLU A 1 85 ? -4.677 -5.860 -7.993 1.00 89.31 85 GLU A O 1
ATOM 635 N N . ASN A 1 86 ? -6.135 -5.735 -6.281 1.00 91.75 86 ASN A N 1
ATOM 636 C CA . ASN A 1 86 ? -5.999 -4.287 -6.072 1.00 91.75 86 ASN A CA 1
ATOM 637 C C . ASN A 1 86 ? -4.619 -3.914 -5.504 1.00 91.75 86 ASN A C 1
ATOM 639 O O . ASN A 1 86 ? -4.124 -2.799 -5.706 1.00 91.75 86 ASN A O 1
ATOM 643 N N . LEU A 1 87 ? -3.981 -4.865 -4.815 1.00 93.38 87 LEU A N 1
ATOM 644 C CA . LEU A 1 87 ? -2.657 -4.713 -4.216 1.00 93.38 87 LEU A CA 1
ATOM 645 C C . LEU A 1 87 ? -1.529 -5.188 -5.135 1.00 93.38 87 LEU A C 1
ATOM 647 O O . LEU A 1 87 ? -0.358 -5.049 -4.789 1.00 93.38 87 LEU A O 1
ATOM 651 N N . SER A 1 88 ? -1.847 -5.734 -6.308 1.00 91.94 88 SER A N 1
ATOM 652 C CA . SER A 1 88 ? -0.837 -6.149 -7.273 1.00 91.94 88 SER A CA 1
ATOM 653 C C . SER A 1 88 ? -0.202 -4.942 -7.959 1.00 91.94 88 SER A C 1
ATOM 655 O O . SER A 1 88 ? -0.882 -4.022 -8.421 1.00 91.94 88 SER A O 1
ATOM 657 N N . LEU A 1 89 ? 1.123 -4.975 -8.099 1.00 91.62 89 LEU A N 1
ATOM 658 C CA . LEU A 1 89 ? 1.845 -3.999 -8.905 1.00 91.62 89 LEU A CA 1
ATOM 659 C C . LEU A 1 89 ? 1.638 -4.225 -10.413 1.00 91.62 89 LEU A C 1
ATOM 661 O O . LEU A 1 89 ? 1.784 -3.285 -11.190 1.00 91.62 89 LEU A O 1
ATOM 665 N N . CYS A 1 90 ? 1.247 -5.432 -10.843 1.00 89.88 90 CYS A N 1
ATOM 666 C CA . CYS A 1 90 ? 1.083 -5.782 -12.258 1.00 89.88 90 CYS A CA 1
ATOM 667 C C . CYS A 1 90 ? 0.284 -4.757 -13.089 1.00 89.88 90 CYS A C 1
ATOM 669 O O . CYS A 1 90 ? 0.834 -4.255 -14.072 1.00 89.88 90 CYS A O 1
ATOM 671 N N . PRO A 1 91 ? -0.969 -4.396 -12.735 1.00 86.62 91 PRO A N 1
ATOM 672 C CA . PRO A 1 91 ? -1.727 -3.414 -13.515 1.00 86.62 91 PRO A CA 1
ATOM 673 C C . PRO A 1 91 ? -1.013 -2.054 -13.594 1.00 86.62 91 PRO A C 1
ATOM 675 O O . PRO A 1 91 ? -1.031 -1.395 -14.628 1.00 86.62 91 PRO A O 1
ATOM 678 N N . ARG A 1 92 ? -0.290 -1.665 -12.539 1.00 87.62 92 ARG A N 1
ATOM 679 C CA . ARG A 1 92 ? 0.411 -0.375 -12.435 1.00 87.62 92 ARG A CA 1
ATOM 680 C C . ARG A 1 92 ? 1.678 -0.324 -13.282 1.00 87.62 92 ARG A C 1
ATOM 682 O O . ARG A 1 92 ? 2.015 0.732 -13.812 1.00 87.62 92 ARG A O 1
ATOM 689 N N . MET A 1 93 ? 2.345 -1.465 -13.468 1.00 87.12 93 MET A N 1
ATOM 690 C CA . MET A 1 93 ? 3.557 -1.558 -14.286 1.00 87.12 93 MET A CA 1
ATOM 691 C C . MET A 1 93 ? 3.318 -1.207 -15.758 1.00 87.12 93 MET A C 1
ATOM 693 O O . MET A 1 93 ? 4.261 -0.825 -16.453 1.00 87.12 93 MET A O 1
ATOM 697 N N . TYR A 1 94 ? 2.073 -1.277 -16.240 1.00 82.38 94 TYR A N 1
ATOM 698 C CA . TYR A 1 94 ? 1.750 -0.878 -17.607 1.00 82.38 94 TYR A CA 1
ATOM 699 C C . TYR A 1 94 ? 2.002 0.613 -17.868 1.00 82.38 94 TYR A C 1
ATOM 701 O O . TYR A 1 94 ? 2.530 0.961 -18.926 1.00 82.38 94 TYR A O 1
ATOM 709 N N . GLY A 1 95 ? 1.661 1.513 -16.940 1.00 81.50 95 GLY A N 1
ATOM 710 C CA . GLY A 1 95 ? 1.930 2.935 -17.170 1.00 81.50 95 GLY A CA 1
ATOM 711 C C . GLY A 1 95 ? 3.391 3.313 -16.959 1.00 81.50 95 GLY A C 1
ATOM 712 O O . GLY A 1 95 ? 3.885 4.165 -17.695 1.00 81.50 95 GLY A O 1
ATOM 713 N N . GLU A 1 96 ? 4.120 2.624 -16.073 1.00 84.50 96 GLU A N 1
ATOM 714 C CA . GLU A 1 96 ? 5.584 2.753 -16.004 1.00 84.50 96 GLU A CA 1
ATOM 715 C C . GLU A 1 96 ? 6.228 2.372 -17.335 1.00 84.50 96 GLU A C 1
ATOM 717 O O . GLU A 1 96 ? 7.003 3.145 -17.901 1.00 84.50 96 GLU A O 1
ATOM 722 N N . TRP A 1 97 ? 5.834 1.220 -17.889 1.00 84.56 97 TRP A N 1
ATOM 723 C CA . TRP A 1 97 ? 6.258 0.796 -19.218 1.00 84.56 97 TRP A CA 1
ATOM 724 C C . TRP A 1 97 ? 5.948 1.860 -20.270 1.00 84.56 97 TRP A C 1
ATOM 726 O O . TRP A 1 97 ? 6.842 2.275 -21.005 1.00 84.56 97 TRP A O 1
ATOM 736 N N . ARG A 1 98 ? 4.697 2.335 -20.328 1.00 84.94 98 ARG A N 1
ATOM 737 C CA . ARG A 1 98 ? 4.267 3.367 -21.281 1.00 84.94 98 ARG A CA 1
ATOM 738 C C . ARG A 1 98 ? 5.120 4.624 -21.159 1.00 84.94 98 ARG A C 1
ATOM 740 O O . ARG A 1 98 ? 5.685 5.050 -22.162 1.00 84.94 98 ARG A O 1
ATOM 747 N N . GLY A 1 99 ? 5.283 5.164 -19.954 1.00 83.94 99 GLY A N 1
ATOM 748 C CA . GLY A 1 99 ? 6.070 6.371 -19.719 1.00 83.94 99 GLY A CA 1
ATOM 749 C C . GLY A 1 99 ? 7.556 6.194 -20.039 1.00 83.94 99 GLY A C 1
ATOM 750 O O . GLY A 1 99 ? 8.187 7.107 -20.569 1.00 83.94 99 GLY A O 1
ATOM 751 N N . MET A 1 100 ? 8.152 5.038 -19.735 1.00 82.62 100 MET A N 1
ATOM 752 C CA . MET A 1 100 ? 9.528 4.732 -20.145 1.00 82.62 100 MET A CA 1
ATOM 753 C C . MET A 1 100 ? 9.633 4.632 -21.670 1.00 82.62 100 MET A C 1
ATOM 755 O O . MET A 1 100 ? 10.514 5.250 -22.270 1.00 82.62 100 MET A O 1
ATOM 759 N N . SER A 1 101 ? 8.711 3.894 -22.294 1.00 83.88 101 SER A N 1
ATOM 760 C CA . SER A 1 101 ? 8.703 3.639 -23.733 1.00 83.88 101 SER A CA 1
ATOM 761 C C . SER A 1 101 ? 8.551 4.918 -24.551 1.00 83.88 101 SER A C 1
ATOM 763 O O . SER A 1 101 ? 9.318 5.127 -25.485 1.00 83.88 101 SER A O 1
ATOM 765 N N . GLU A 1 102 ? 7.653 5.815 -24.148 1.00 87.56 102 GLU A N 1
ATOM 766 C CA . GLU A 1 102 ? 7.415 7.094 -24.814 1.00 87.56 102 GLU A CA 1
ATOM 767 C C . GLU A 1 102 ? 8.647 8.002 -24.743 1.00 87.56 102 GLU A C 1
ATOM 769 O O . GLU A 1 102 ? 9.084 8.535 -25.760 1.00 87.56 102 GLU A O 1
ATOM 774 N N . ARG A 1 103 ? 9.285 8.124 -23.569 1.00 84.12 103 ARG A N 1
ATOM 775 C CA . ARG A 1 103 ? 10.522 8.912 -23.418 1.00 84.12 103 ARG A CA 1
ATOM 776 C C . ARG A 1 103 ? 11.647 8.382 -24.309 1.00 84.12 103 ARG A C 1
ATOM 778 O O . ARG A 1 103 ? 12.350 9.165 -24.945 1.00 84.12 103 ARG A O 1
ATOM 785 N N . LEU A 1 104 ? 11.807 7.060 -24.366 1.00 80.69 104 LEU A N 1
ATOM 786 C CA . LEU A 1 104 ? 12.820 6.397 -25.191 1.00 80.69 104 LEU A CA 1
ATOM 787 C C . LEU A 1 104 ? 12.524 6.535 -26.694 1.00 80.69 104 LEU A C 1
ATOM 789 O O . LEU A 1 104 ? 13.445 6.793 -27.468 1.00 80.69 104 LEU A O 1
ATOM 793 N N . GLN A 1 105 ? 11.260 6.418 -27.109 1.00 82.06 105 GLN A N 1
ATOM 794 C CA . GLN A 1 105 ? 10.831 6.608 -28.499 1.00 82.06 105 GLN A CA 1
ATOM 795 C C . GLN A 1 105 ? 10.977 8.064 -28.954 1.00 82.06 105 GLN A C 1
ATOM 797 O O . GLN A 1 105 ? 11.535 8.310 -30.020 1.00 82.06 105 GLN A O 1
ATOM 802 N N . ASN A 1 106 ? 10.584 9.035 -28.128 1.00 84.38 106 ASN A N 1
ATOM 803 C CA . ASN A 1 106 ? 10.764 10.456 -28.431 1.00 84.38 106 ASN A CA 1
ATOM 804 C C . ASN A 1 106 ? 12.251 10.814 -28.581 1.00 84.38 106 ASN A C 1
ATOM 806 O O . ASN A 1 106 ? 12.622 11.581 -29.470 1.00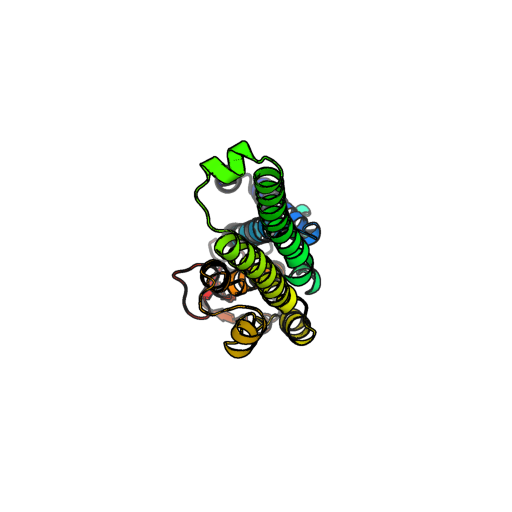 84.38 106 ASN A O 1
ATOM 810 N N . ALA A 1 107 ? 13.122 10.222 -27.754 1.00 77.56 107 ALA A N 1
ATOM 811 C CA . ALA A 1 107 ? 14.567 10.392 -27.880 1.00 77.56 107 ALA A CA 1
ATOM 812 C C . ALA A 1 107 ? 15.123 9.799 -29.189 1.00 77.56 107 ALA A C 1
ATOM 814 O O . ALA A 1 107 ? 16.015 10.398 -29.789 1.00 77.56 107 ALA A O 1
ATOM 815 N N . LEU A 1 108 ? 14.595 8.654 -29.641 1.00 75.12 108 LEU A N 1
ATOM 816 C CA . LEU A 1 108 ? 14.935 8.066 -30.944 1.00 75.12 108 LEU A CA 1
ATOM 817 C C . LEU A 1 108 ? 14.494 8.978 -32.096 1.00 75.12 108 LEU A C 1
ATOM 819 O O . LEU A 1 108 ? 15.303 9.316 -32.958 1.00 75.12 108 LEU A O 1
ATOM 823 N N . GLN A 1 109 ? 13.245 9.440 -32.073 1.00 76.31 109 GLN A N 1
ATOM 824 C CA . GLN A 1 109 ? 12.676 10.269 -33.136 1.00 76.31 109 GLN A CA 1
ATOM 825 C C . GLN A 1 109 ? 13.376 11.633 -33.257 1.00 76.31 109 GLN A C 1
ATOM 827 O O . GLN A 1 109 ? 13.649 12.100 -34.363 1.00 76.31 109 GLN A O 1
ATOM 832 N N . ALA A 1 110 ? 13.721 12.267 -32.132 1.00 74.81 110 ALA A N 1
ATOM 833 C CA . ALA A 1 110 ? 14.468 13.525 -32.128 1.00 74.81 110 ALA A CA 1
ATOM 834 C C . ALA A 1 110 ? 15.861 13.386 -32.768 1.00 74.81 110 ALA A C 1
ATOM 836 O O . ALA A 1 110 ? 16.368 14.331 -33.371 1.00 74.81 110 ALA A O 1
ATOM 837 N N . GLU A 1 111 ? 16.492 12.220 -32.645 1.00 69.44 111 GLU A N 1
ATOM 838 C CA . GLU A 1 111 ? 17.792 11.949 -33.254 1.00 69.44 111 GLU A CA 1
ATOM 839 C C . GLU A 1 111 ? 17.676 11.641 -34.754 1.00 69.44 111 GLU A C 1
ATOM 841 O O . GLU A 1 111 ? 18.485 12.131 -35.542 1.00 69.44 111 GLU A O 1
ATOM 846 N N . GLU A 1 112 ? 16.637 10.914 -35.174 1.00 70.50 112 GLU A N 1
ATOM 847 C CA . GLU A 1 112 ? 16.331 10.699 -36.595 1.00 70.50 112 GLU A CA 1
ATOM 848 C C . GLU A 1 112 ? 16.061 12.018 -37.333 1.00 70.50 112 GLU A C 1
ATOM 850 O O . GLU A 1 112 ? 16.567 12.225 -38.436 1.00 70.50 112 GLU A O 1
ATOM 855 N N . LEU A 1 113 ? 15.335 12.949 -36.705 1.00 70.44 113 LEU A N 1
ATOM 856 C CA . LEU A 1 113 ? 15.112 14.290 -37.253 1.00 70.44 113 LEU A CA 1
ATOM 857 C C . LEU A 1 113 ? 16.426 15.060 -37.441 1.00 70.44 113 LEU A C 1
ATOM 859 O O . LEU A 1 113 ? 16.625 15.673 -38.487 1.00 70.44 113 LEU A O 1
ATOM 863 N N . LYS A 1 114 ? 17.353 14.982 -36.475 1.00 68.69 114 LYS A N 1
ATOM 864 C CA . LYS A 1 114 ? 18.688 15.599 -36.594 1.00 68.69 114 LYS A CA 1
ATOM 865 C C . LYS A 1 114 ? 19.536 14.972 -37.698 1.00 68.69 114 LYS A C 1
ATOM 867 O O . LYS A 1 114 ? 20.329 15.676 -38.305 1.00 68.69 114 LYS A O 1
ATOM 872 N N . LYS A 1 115 ? 19.382 13.671 -37.960 1.00 65.69 115 LYS A N 1
ATOM 873 C CA . LYS A 1 115 ? 20.072 12.975 -39.057 1.00 65.69 115 LYS A CA 1
ATOM 874 C C . LYS A 1 115 ? 19.563 13.413 -40.432 1.00 65.69 115 LYS A C 1
ATOM 876 O O . LYS A 1 115 ? 20.354 13.508 -41.366 1.00 65.69 115 LYS A O 1
ATOM 881 N N . ASN A 1 116 ? 18.259 13.656 -40.556 1.00 66.12 116 ASN A N 1
ATOM 882 C CA . ASN A 1 116 ? 17.638 14.091 -41.810 1.00 66.12 116 ASN A CA 1
ATOM 883 C C . ASN A 1 116 ? 17.925 15.566 -42.142 1.00 66.12 116 ASN A C 1
ATOM 885 O O . ASN A 1 116 ? 17.736 15.982 -43.283 1.00 66.12 116 ASN A O 1
ATOM 889 N N . ASP A 1 117 ? 18.401 16.344 -41.170 1.00 71.81 117 ASP A N 1
ATOM 890 C CA . ASP A 1 117 ? 18.915 17.694 -41.375 1.00 71.81 117 ASP A CA 1
ATOM 891 C C . ASP A 1 117 ? 20.439 17.645 -41.592 1.00 71.81 117 ASP A C 1
ATOM 893 O O . ASP A 1 117 ? 21.222 17.482 -40.656 1.00 71.81 117 ASP A O 1
ATOM 897 N N . GLU A 1 118 ? 20.882 17.783 -42.848 1.00 65.69 118 GLU A N 1
ATOM 898 C CA . GLU A 1 118 ? 22.305 17.692 -43.216 1.00 65.69 118 GLU A CA 1
ATOM 899 C C . GLU A 1 118 ? 23.202 18.700 -42.485 1.00 65.69 118 GLU A C 1
ATOM 901 O O . GLU A 1 118 ? 24.393 18.431 -42.294 1.00 65.69 118 GLU A O 1
ATOM 906 N N . LYS A 1 119 ? 22.664 19.863 -42.097 1.00 69.00 119 LYS A N 1
ATOM 907 C CA . LYS A 1 119 ? 23.422 20.906 -41.406 1.00 69.00 119 LYS A CA 1
ATOM 908 C C . LYS A 1 119 ? 23.629 20.514 -39.947 1.00 69.00 119 LYS A C 1
ATOM 910 O O . LYS A 1 119 ? 24.768 20.462 -39.494 1.00 69.00 119 LYS A O 1
ATOM 915 N N . LEU A 1 120 ? 22.551 20.145 -39.256 1.00 61.88 120 LEU A N 1
ATOM 916 C CA . LEU A 1 120 ? 22.587 19.664 -37.870 1.00 61.88 120 LEU A CA 1
ATOM 917 C C . LEU A 1 120 ? 23.395 18.369 -37.721 1.00 61.88 120 LEU A C 1
ATOM 919 O O . LEU A 1 120 ? 24.130 18.210 -36.747 1.00 61.88 120 LEU A O 1
ATOM 923 N N . TYR A 1 121 ? 23.310 17.461 -38.695 1.00 65.31 121 TYR A N 1
ATOM 924 C CA . TYR A 1 121 ? 24.093 16.229 -38.709 1.00 65.31 121 TYR A CA 1
ATOM 925 C C . TYR A 1 121 ? 25.597 16.509 -38.837 1.00 65.31 121 TYR A C 1
ATOM 927 O O . TYR A 1 121 ? 26.386 15.988 -38.047 1.00 65.31 121 TYR A O 1
ATOM 935 N N . LYS A 1 122 ? 26.007 17.385 -39.768 1.00 66.88 122 LYS A N 1
ATOM 936 C CA . LYS A 1 122 ? 27.415 17.797 -39.926 1.00 66.88 122 LYS A CA 1
ATOM 937 C C . LYS A 1 122 ? 27.933 18.594 -38.724 1.00 66.88 122 LYS A C 1
ATOM 939 O O . LYS A 1 122 ? 29.073 18.388 -38.320 1.00 66.88 122 LYS A O 1
ATOM 944 N N . GLU A 1 123 ? 27.107 19.461 -38.137 1.00 67.31 123 GLU A N 1
ATOM 945 C CA . GLU A 1 123 ? 27.441 20.248 -36.938 1.00 67.31 123 GLU A CA 1
ATOM 946 C C . GLU A 1 123 ? 27.539 19.389 -35.669 1.00 67.31 123 GLU A C 1
ATOM 948 O O . GLU A 1 123 ? 28.268 19.748 -34.747 1.00 67.31 123 GLU A O 1
ATOM 953 N N . SER A 1 124 ? 26.857 18.238 -35.619 1.00 65.88 124 SER A N 1
ATOM 954 C CA . SER A 1 124 ? 26.914 17.338 -34.461 1.00 65.88 124 SER A CA 1
ATOM 955 C C . SER A 1 124 ? 28.295 16.706 -34.243 1.00 65.88 124 SER A C 1
ATOM 957 O O . SER A 1 124 ? 28.627 16.353 -33.114 1.00 65.88 124 SER A O 1
ATOM 959 N N . GLY A 1 125 ? 29.102 16.554 -35.303 1.00 64.31 125 GLY A N 1
ATOM 960 C CA . GLY A 1 125 ? 30.428 15.928 -35.237 1.00 64.31 125 GLY A CA 1
ATOM 961 C C . GLY A 1 125 ? 30.426 14.434 -34.870 1.00 64.31 125 GLY A C 1
ATOM 962 O O . GLY A 1 125 ? 31.487 13.880 -34.589 1.00 64.31 125 GLY A O 1
ATOM 963 N N . ILE A 1 126 ? 29.261 13.775 -34.853 1.00 63.94 126 ILE A N 1
ATOM 964 C CA . ILE A 1 126 ? 29.107 12.370 -34.452 1.00 63.94 126 ILE A CA 1
ATOM 965 C C . ILE A 1 126 ? 29.256 11.454 -35.678 1.00 63.94 126 ILE A C 1
ATOM 967 O O . ILE A 1 126 ? 28.545 11.597 -36.670 1.00 63.94 126 ILE A O 1
ATOM 971 N N . ASP A 1 127 ? 30.166 10.476 -35.605 1.00 66.19 127 ASP A N 1
ATOM 972 C CA . ASP A 1 127 ? 30.357 9.469 -36.660 1.0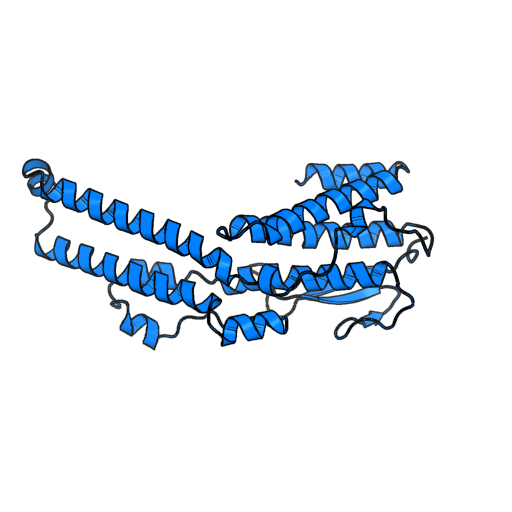0 66.19 127 ASP A CA 1
ATOM 973 C C . ASP A 1 127 ? 29.089 8.597 -36.864 1.00 66.19 127 ASP A C 1
ATOM 975 O O . ASP A 1 127 ? 28.472 8.170 -35.880 1.00 66.19 127 ASP A O 1
ATOM 979 N N . PRO A 1 128 ? 28.708 8.261 -38.117 1.00 63.91 128 PRO A N 1
ATOM 980 C CA . PRO A 1 128 ? 27.553 7.412 -38.415 1.00 63.91 128 PRO A CA 1
ATOM 981 C C . PRO A 1 128 ? 27.494 6.082 -37.639 1.00 63.91 128 PRO A C 1
ATOM 983 O O . PRO A 1 128 ? 26.397 5.611 -37.326 1.00 63.91 128 PRO A O 1
ATOM 986 N N . LYS A 1 129 ? 28.635 5.455 -37.306 1.00 64.44 129 LYS A N 1
ATOM 987 C CA . LYS A 1 129 ? 28.656 4.196 -36.537 1.00 64.44 129 LYS A CA 1
ATOM 988 C C . LYS A 1 129 ? 28.256 4.420 -35.082 1.00 64.44 129 LYS A C 1
ATOM 990 O O . LYS A 1 129 ? 27.558 3.584 -34.511 1.00 64.44 129 LYS A O 1
ATOM 995 N N . THR A 1 130 ? 28.627 5.559 -34.503 1.00 67.50 130 THR A N 1
ATOM 996 C CA . THR A 1 130 ? 28.234 5.954 -33.142 1.00 67.50 130 THR A CA 1
ATOM 997 C C . THR A 1 130 ? 26.715 6.119 -33.033 1.00 67.50 130 THR A C 1
ATOM 999 O O . THR A 1 130 ? 26.123 5.688 -32.045 1.00 67.50 130 THR A O 1
ATOM 1002 N N . HIS A 1 131 ? 26.058 6.631 -34.080 1.00 67.25 131 HIS A N 1
ATOM 1003 C CA . HIS A 1 131 ? 24.593 6.707 -34.146 1.00 67.25 131 HIS A CA 1
ATOM 1004 C C . HIS A 1 131 ? 23.910 5.332 -34.198 1.00 67.25 131 HIS A C 1
ATOM 1006 O O . HIS A 1 131 ? 22.920 5.112 -33.501 1.00 67.25 131 HIS A O 1
ATOM 1012 N N . ILE A 1 132 ? 24.438 4.387 -34.985 1.00 70.12 132 ILE A N 1
ATOM 1013 C CA . ILE A 1 132 ? 23.897 3.016 -35.056 1.00 70.12 132 ILE A CA 1
ATOM 1014 C C . ILE A 1 132 ? 24.012 2.320 -33.692 1.00 70.12 132 ILE A C 1
ATOM 1016 O O . ILE A 1 132 ? 23.067 1.668 -33.244 1.00 70.12 132 ILE A O 1
ATOM 1020 N N . ILE A 1 133 ? 25.140 2.504 -33.000 1.00 75.50 133 ILE A N 1
ATOM 1021 C CA . ILE A 1 133 ? 25.356 1.969 -31.649 1.00 75.50 133 ILE A CA 1
ATOM 1022 C C . ILE A 1 133 ? 24.360 2.588 -30.656 1.00 75.50 133 ILE A C 1
ATOM 1024 O O . ILE A 1 133 ? 23.725 1.855 -29.898 1.00 75.50 133 ILE A O 1
ATOM 1028 N N . ALA A 1 134 ? 24.155 3.909 -30.692 1.00 76.00 134 ALA A N 1
ATOM 1029 C CA . ALA A 1 134 ? 23.201 4.593 -29.817 1.00 76.00 134 ALA A CA 1
ATOM 1030 C C . ALA A 1 134 ? 21.749 4.126 -30.041 1.00 76.00 134 ALA A C 1
ATOM 1032 O O . ALA A 1 134 ? 21.029 3.850 -29.078 1.00 76.00 134 ALA A O 1
ATOM 1033 N N . ALA A 1 135 ? 21.323 3.970 -31.299 1.00 77.38 135 ALA A N 1
ATOM 1034 C CA . ALA A 1 135 ? 20.000 3.442 -31.635 1.00 77.38 135 ALA A CA 1
ATOM 1035 C C . ALA A 1 135 ? 19.815 1.996 -31.137 1.00 77.38 135 ALA A C 1
ATOM 1037 O O . ALA A 1 135 ? 18.813 1.694 -30.484 1.00 77.38 135 ALA A O 1
ATOM 1038 N N . SER A 1 136 ? 20.813 1.131 -31.358 1.00 81.81 136 SER A N 1
ATOM 1039 C CA . SER A 1 136 ? 20.824 -0.241 -30.833 1.00 81.81 136 SER A CA 1
ATOM 1040 C C . SER A 1 136 ? 20.743 -0.268 -29.305 1.00 81.81 136 SER A C 1
ATOM 1042 O O . SER A 1 136 ? 20.010 -1.079 -28.741 1.00 81.81 136 SER A O 1
ATOM 1044 N N . PHE A 1 137 ? 21.470 0.611 -28.611 1.00 86.38 137 PHE A N 1
ATOM 1045 C CA . PHE A 1 137 ? 21.422 0.692 -27.151 1.00 86.38 137 PHE A CA 1
ATOM 1046 C C . PHE A 1 137 ? 20.035 1.103 -26.654 1.00 86.38 137 PHE A C 1
ATOM 1048 O O . PHE A 1 137 ? 19.520 0.491 -25.725 1.00 86.38 137 PHE A O 1
ATOM 1055 N N . ARG A 1 138 ? 19.352 2.053 -27.299 1.00 83.94 138 ARG A N 1
ATOM 1056 C CA . ARG A 1 138 ? 17.979 2.412 -26.898 1.00 83.94 138 ARG A CA 1
ATOM 1057 C C . ARG A 1 138 ? 16.975 1.278 -27.118 1.00 83.94 138 ARG A C 1
ATOM 1059 O O . ARG A 1 138 ? 16.103 1.084 -26.274 1.00 83.94 138 ARG A O 1
ATOM 1066 N N . GLN A 1 139 ? 17.106 0.502 -28.196 1.00 84.06 139 GLN A N 1
ATOM 1067 C CA . GLN A 1 139 ? 16.264 -0.683 -28.412 1.00 84.06 139 GLN A CA 1
ATOM 1068 C C . GLN A 1 139 ? 16.494 -1.757 -27.340 1.00 84.06 139 GLN A C 1
ATOM 1070 O O . GLN A 1 139 ? 15.530 -2.298 -26.801 1.00 84.06 139 GLN A O 1
ATOM 1075 N N . GLN A 1 140 ? 17.753 -2.012 -26.973 1.00 87.69 140 GLN A N 1
ATOM 1076 C CA . GLN A 1 140 ? 18.095 -2.897 -25.852 1.00 87.69 140 GLN A CA 1
ATOM 1077 C C . GLN A 1 140 ? 17.486 -2.398 -24.535 1.00 87.69 140 GLN A C 1
ATOM 1079 O O . GLN A 1 140 ? 16.878 -3.169 -23.797 1.00 87.69 140 GLN A O 1
ATOM 1084 N N . THR A 1 141 ? 17.577 -1.092 -24.271 1.00 86.94 141 THR A N 1
ATOM 1085 C CA . THR A 1 141 ? 16.975 -0.458 -23.093 1.00 86.94 141 THR A CA 1
ATOM 1086 C C . THR A 1 141 ? 15.463 -0.671 -23.043 1.00 86.94 141 THR A C 1
ATOM 1088 O O . THR A 1 141 ? 14.937 -1.018 -21.989 1.00 86.94 141 THR A O 1
ATOM 1091 N N . LEU A 1 142 ? 14.758 -0.503 -24.168 1.00 86.00 142 LEU A N 1
ATOM 1092 C CA . LEU A 1 142 ? 13.318 -0.766 -24.262 1.00 86.00 142 LEU A CA 1
ATOM 1093 C C . LEU A 1 142 ? 12.989 -2.235 -23.970 1.00 86.00 142 LEU A C 1
ATOM 1095 O O . LEU A 1 142 ? 12.102 -2.512 -23.167 1.00 86.00 142 LEU A O 1
ATOM 1099 N N . ALA A 1 143 ? 13.714 -3.174 -24.580 1.00 86.81 143 ALA A N 1
ATOM 1100 C CA . ALA A 1 143 ? 13.494 -4.601 -24.359 1.00 86.81 143 ALA A CA 1
ATOM 1101 C C . ALA A 1 143 ? 13.737 -4.996 -22.893 1.00 86.81 143 ALA A C 1
ATOM 1103 O O . ALA A 1 143 ? 12.917 -5.684 -22.284 1.00 86.81 143 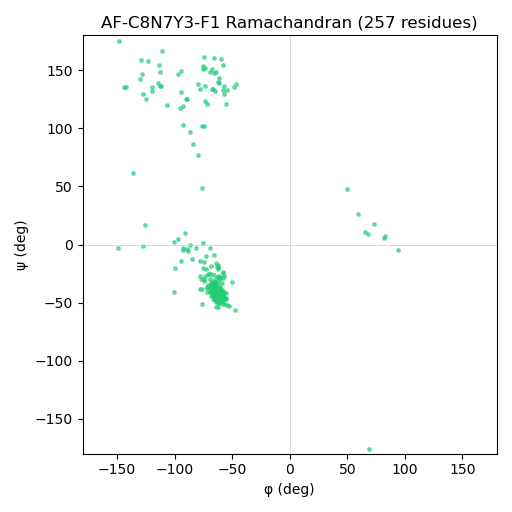ALA A O 1
ATOM 1104 N N . TYR A 1 144 ? 14.828 -4.506 -22.300 1.00 86.81 144 TYR A N 1
ATOM 1105 C CA . TYR A 1 144 ? 15.163 -4.789 -20.909 1.00 86.81 144 TYR A CA 1
ATOM 1106 C C . TYR A 1 144 ? 14.181 -4.142 -19.924 1.00 86.81 144 TYR A C 1
ATOM 1108 O O . TYR A 1 144 ? 13.762 -4.784 -18.962 1.00 86.81 144 TYR A O 1
ATOM 1116 N N . ALA A 1 145 ? 13.751 -2.903 -20.183 1.00 85.19 145 ALA A N 1
ATOM 1117 C CA . ALA A 1 145 ? 12.713 -2.243 -19.397 1.00 85.19 145 ALA A CA 1
ATOM 1118 C C . ALA A 1 145 ? 11.405 -3.044 -19.417 1.00 85.19 145 ALA A C 1
ATOM 1120 O O . ALA A 1 145 ? 10.859 -3.320 -18.350 1.00 85.19 145 ALA A O 1
ATOM 1121 N N . LEU A 1 146 ? 10.946 -3.484 -20.598 1.00 86.25 146 LEU A N 1
ATOM 1122 C CA . LEU A 1 146 ? 9.754 -4.329 -20.726 1.00 86.25 146 LEU A CA 1
ATOM 1123 C C . LEU A 1 146 ? 9.901 -5.630 -19.933 1.00 86.25 146 LEU A C 1
ATOM 1125 O O . LEU A 1 146 ? 8.980 -6.033 -19.225 1.00 86.25 146 LEU A O 1
ATOM 1129 N N . HIS A 1 147 ? 11.065 -6.272 -20.025 1.00 86.12 147 HIS A N 1
ATOM 1130 C CA . HIS A 1 147 ? 11.338 -7.485 -19.267 1.00 86.12 147 HIS A CA 1
ATOM 1131 C C . HIS A 1 147 ? 11.223 -7.241 -17.755 1.00 86.12 147 HIS A C 1
ATOM 1133 O O . HIS A 1 147 ? 10.519 -7.987 -17.076 1.00 86.12 147 HIS A O 1
ATOM 1139 N N . LYS A 1 148 ? 11.845 -6.177 -17.226 1.00 85.44 148 LYS A N 1
ATOM 1140 C CA . LYS A 1 148 ? 11.777 -5.843 -15.793 1.00 85.44 148 LYS A CA 1
ATOM 1141 C C . LYS A 1 148 ? 10.349 -5.574 -15.327 1.00 85.44 148 LYS A C 1
ATOM 1143 O O . LYS A 1 148 ? 9.921 -6.144 -14.327 1.00 85.44 148 LYS A O 1
ATOM 1148 N N . VAL A 1 149 ? 9.607 -4.729 -16.039 1.00 86.88 149 VAL A N 1
ATOM 1149 C CA . VAL A 1 149 ? 8.250 -4.335 -15.625 1.00 86.88 149 VAL A CA 1
ATOM 1150 C C . VAL A 1 149 ? 7.240 -5.482 -15.745 1.00 86.88 149 VAL A C 1
ATOM 1152 O O . VAL A 1 149 ? 6.320 -5.575 -14.936 1.00 86.88 149 VAL A O 1
ATOM 1155 N N . ALA A 1 150 ? 7.442 -6.411 -16.686 1.00 88.88 150 ALA A N 1
ATOM 1156 C CA . ALA A 1 150 ? 6.589 -7.586 -16.851 1.00 88.88 150 ALA A CA 1
ATOM 1157 C C . ALA A 1 150 ? 6.708 -8.602 -15.699 1.00 88.88 150 ALA A C 1
ATOM 1159 O O . ALA A 1 150 ? 5.798 -9.411 -15.515 1.00 88.88 150 ALA A O 1
ATOM 1160 N N . ARG A 1 151 ? 7.776 -8.554 -14.888 1.00 89.56 151 ARG A N 1
ATOM 1161 C CA . ARG A 1 151 ? 7.976 -9.486 -13.763 1.00 89.56 151 ARG A CA 1
ATOM 1162 C C . ARG A 1 151 ? 6.872 -9.416 -12.719 1.00 89.56 151 ARG A C 1
ATOM 1164 O O . ARG A 1 151 ? 6.450 -10.445 -12.211 1.00 89.56 151 ARG A O 1
ATOM 1171 N N . ALA A 1 152 ? 6.349 -8.220 -12.452 1.00 90.81 152 ALA A N 1
ATOM 1172 C CA . ALA A 1 152 ? 5.220 -8.055 -11.540 1.00 90.81 152 ALA A CA 1
ATOM 1173 C C . ALA A 1 152 ? 3.952 -8.780 -12.031 1.00 90.81 152 ALA A C 1
ATOM 1175 O O . ALA A 1 152 ? 3.042 -9.031 -11.246 1.00 90.81 152 ALA A O 1
ATOM 1176 N N . CYS A 1 153 ? 3.887 -9.112 -13.324 1.00 91.12 153 CYS A N 1
ATOM 1177 C CA . CYS A 1 153 ? 2.740 -9.727 -13.976 1.00 91.12 153 CYS A CA 1
ATOM 1178 C C . CYS A 1 153 ? 2.851 -11.240 -14.198 1.00 91.12 153 CYS A C 1
ATOM 1180 O O . CYS A 1 153 ? 1.912 -11.812 -14.768 1.00 91.12 153 CYS A O 1
ATOM 1182 N N . THR A 1 154 ? 3.936 -11.890 -13.763 1.00 92.50 154 THR A N 1
ATOM 1183 C CA . THR A 1 154 ? 4.075 -13.351 -13.875 1.00 92.50 154 THR A CA 1
ATOM 1184 C C . THR A 1 154 ? 3.044 -14.077 -13.011 1.00 92.50 154 THR A C 1
ATOM 1186 O O . THR A 1 154 ? 2.458 -13.504 -12.086 1.00 92.50 154 THR A O 1
ATOM 1189 N N . ALA A 1 155 ? 2.792 -15.351 -13.322 1.00 94.06 155 ALA A N 1
ATOM 1190 C CA . ALA A 1 155 ? 1.872 -16.171 -12.538 1.00 94.06 155 ALA A CA 1
ATOM 1191 C C . ALA A 1 155 ? 2.372 -16.328 -11.095 1.00 94.06 155 ALA A C 1
ATOM 1193 O O . ALA A 1 155 ? 1.589 -16.219 -10.155 1.00 94.06 155 ALA A O 1
ATOM 1194 N N . GLU A 1 156 ? 3.682 -16.492 -10.920 1.00 94.12 156 GLU A N 1
ATOM 1195 C CA . GLU A 1 156 ? 4.349 -16.624 -9.628 1.00 94.12 156 GLU A CA 1
ATOM 1196 C C . GLU A 1 156 ? 4.202 -15.345 -8.801 1.00 94.12 156 GLU A C 1
ATOM 1198 O O . GLU A 1 156 ? 3.833 -15.414 -7.629 1.00 94.12 156 GLU A O 1
ATOM 1203 N N . ALA A 1 157 ? 4.418 -14.175 -9.415 1.00 93.81 157 ALA A N 1
ATOM 1204 C CA . ALA A 1 157 ? 4.284 -12.896 -8.727 1.00 93.81 157 ALA A CA 1
ATOM 1205 C C . ALA A 1 157 ? 2.837 -12.641 -8.285 1.00 93.81 157 ALA A C 1
ATOM 1207 O O . ALA A 1 157 ? 2.589 -12.260 -7.141 1.00 93.81 157 ALA A O 1
ATOM 1208 N N . LYS A 1 158 ? 1.865 -12.917 -9.162 1.00 93.44 158 LYS A N 1
ATOM 1209 C CA . LYS A 1 158 ? 0.436 -12.812 -8.832 1.00 93.44 158 LYS A CA 1
ATOM 1210 C C . LYS A 1 158 ? 0.039 -13.778 -7.718 1.00 93.44 158 LYS A C 1
ATOM 1212 O O . LYS A 1 158 ? -0.690 -13.388 -6.813 1.00 93.44 158 LYS A O 1
ATOM 1217 N N . ALA A 1 159 ? 0.538 -15.012 -7.757 1.00 96.19 159 ALA A N 1
ATOM 1218 C CA . ALA A 1 159 ? 0.254 -16.012 -6.735 1.00 96.19 159 ALA A CA 1
ATOM 1219 C C . ALA A 1 159 ? 0.858 -15.636 -5.373 1.00 96.19 159 ALA A C 1
ATOM 1221 O O . ALA A 1 159 ? 0.212 -15.853 -4.352 1.00 96.19 159 ALA A O 1
ATOM 1222 N N . ALA A 1 160 ? 2.064 -15.060 -5.346 1.00 96.69 160 ALA A N 1
ATOM 1223 C CA . ALA A 1 160 ? 2.663 -14.533 -4.119 1.00 96.69 160 ALA A CA 1
ATOM 1224 C C . ALA A 1 160 ? 1.802 -13.407 -3.526 1.00 96.69 160 ALA A C 1
ATOM 1226 O O . ALA A 1 160 ? 1.394 -13.493 -2.369 1.00 96.69 160 ALA A O 1
ATOM 1227 N N . VAL A 1 161 ? 1.406 -12.424 -4.342 1.00 96.12 161 VAL A N 1
ATOM 1228 C CA . VAL A 1 161 ? 0.525 -11.329 -3.898 1.00 96.12 161 VAL A CA 1
ATOM 1229 C C . VAL A 1 161 ? -0.821 -11.857 -3.387 1.00 96.12 161 VAL A C 1
ATOM 1231 O O . VAL A 1 161 ? -1.302 -11.387 -2.359 1.00 96.12 161 VAL A O 1
ATOM 1234 N N . ALA A 1 162 ? -1.398 -12.875 -4.034 1.00 95.62 162 ALA A N 1
ATOM 1235 C CA . ALA A 1 162 ? -2.628 -13.531 -3.579 1.00 95.62 162 ALA A CA 1
ATOM 1236 C C . ALA A 1 162 ? -2.504 -14.176 -2.189 1.00 95.62 162 ALA A C 1
ATOM 1238 O O . ALA A 1 162 ? -3.486 -14.236 -1.453 1.00 95.62 162 ALA A O 1
ATOM 1239 N N . ARG A 1 163 ? -1.301 -14.618 -1.803 1.00 95.25 163 ARG A N 1
ATOM 1240 C CA . ARG A 1 163 ? -0.996 -15.118 -0.452 1.00 95.25 163 ARG A CA 1
ATOM 1241 C C . ARG A 1 163 ? -0.590 -14.014 0.532 1.00 95.25 163 ARG A C 1
ATOM 1243 O O . ARG A 1 163 ? -0.307 -14.308 1.687 1.00 95.25 163 ARG A O 1
ATOM 1250 N N . GLY A 1 164 ? -0.550 -12.753 0.099 1.00 93.88 164 GLY A N 1
ATOM 1251 C CA . GLY A 1 164 ? -0.033 -11.641 0.900 1.00 93.88 164 GLY A CA 1
ATOM 1252 C C . GLY A 1 164 ? 1.495 -11.637 1.033 1.00 93.88 164 GLY A C 1
ATOM 1253 O O . GLY A 1 164 ? 2.033 -10.981 1.929 1.00 93.88 164 GLY A O 1
ATOM 1254 N N . GLU A 1 165 ? 2.188 -12.370 0.160 1.00 95.06 165 GLU A N 1
ATOM 1255 C CA . GLU A 1 165 ? 3.639 -12.530 0.144 1.00 95.06 165 GLU A CA 1
ATOM 1256 C C . GLU A 1 165 ? 4.294 -11.577 -0.857 1.00 95.06 165 GLU A C 1
ATOM 1258 O O . GLU A 1 165 ? 3.753 -11.281 -1.926 1.00 95.06 165 GLU A O 1
ATOM 1263 N N . LEU A 1 166 ? 5.500 -11.119 -0.522 1.00 93.88 166 LEU A N 1
ATOM 1264 C CA . LEU A 1 166 ? 6.300 -10.285 -1.405 1.00 93.88 166 LEU A CA 1
ATOM 1265 C C . LEU A 1 166 ? 6.845 -11.128 -2.576 1.00 93.88 166 LEU A C 1
ATOM 1267 O O . LEU A 1 166 ? 7.557 -12.104 -2.331 1.00 93.88 166 LEU A O 1
ATOM 1271 N N . PRO A 1 167 ? 6.531 -10.790 -3.839 1.00 93.38 167 PRO A N 1
ATOM 1272 C CA . PRO A 1 167 ? 7.068 -11.498 -4.991 1.00 93.38 167 PRO A CA 1
ATOM 1273 C C . PRO A 1 167 ? 8.542 -11.151 -5.224 1.00 93.38 167 PRO A C 1
ATOM 1275 O O . PRO A 1 167 ? 8.978 -10.031 -4.960 1.00 93.38 167 PRO A O 1
ATOM 1278 N N . ASP A 1 168 ? 9.292 -12.085 -5.811 1.00 88.62 168 ASP A N 1
ATOM 1279 C CA . ASP A 1 168 ? 10.650 -11.815 -6.282 1.00 88.62 168 ASP A CA 1
ATOM 1280 C C . ASP A 1 168 ? 10.632 -11.011 -7.595 1.00 88.62 168 ASP A C 1
ATOM 1282 O O . ASP A 1 168 ? 10.426 -11.534 -8.697 1.00 88.62 168 ASP A O 1
ATOM 1286 N N . LEU A 1 169 ? 10.884 -9.707 -7.484 1.00 87.31 169 LEU A N 1
ATOM 1287 C CA . LEU A 1 169 ? 10.956 -8.788 -8.620 1.00 87.31 169 LEU A CA 1
ATOM 1288 C C . LEU A 1 169 ? 12.397 -8.528 -9.101 1.00 87.31 169 LEU A C 1
ATOM 1290 O O . LEU A 1 169 ? 12.588 -7.733 -10.023 1.00 87.31 169 LEU A O 1
ATOM 1294 N N . SER A 1 170 ? 13.401 -9.211 -8.539 1.00 78.81 170 SER A N 1
ATOM 1295 C CA . SER A 1 170 ? 14.819 -8.978 -8.842 1.00 78.81 170 SER A CA 1
ATOM 1296 C C . SER A 1 170 ? 15.233 -9.520 -10.217 1.00 78.81 170 SER A C 1
ATOM 1298 O O . SER A 1 170 ? 15.063 -10.695 -10.521 1.00 78.81 170 SER A O 1
ATOM 1300 N N . ALA A 1 171 ? 15.785 -8.683 -11.098 1.00 70.81 171 ALA A N 1
ATOM 1301 C CA . ALA A 1 171 ? 16.234 -9.150 -12.414 1.00 70.81 171 ALA A CA 1
ATOM 1302 C C . ALA A 1 171 ? 17.435 -10.109 -12.285 1.00 70.81 171 ALA A C 1
ATOM 1304 O O . ALA A 1 171 ? 18.386 -9.801 -11.570 1.00 70.81 171 ALA A O 1
ATOM 1305 N N . SER A 1 172 ? 17.417 -11.244 -12.999 1.00 72.06 172 SER A N 1
ATOM 1306 C CA . SER A 1 172 ? 18.580 -12.140 -13.040 1.00 72.06 172 SER A CA 1
ATOM 1307 C C . SER A 1 172 ? 19.675 -11.562 -13.943 1.00 72.06 172 SER A C 1
ATOM 1309 O O . SER A 1 172 ? 19.395 -10.844 -14.913 1.00 72.06 172 SER A O 1
ATOM 1311 N N . ILE A 1 173 ? 20.930 -11.897 -13.642 1.00 70.88 173 ILE A N 1
ATOM 1312 C CA . ILE A 1 173 ? 22.096 -11.446 -14.416 1.00 70.88 173 ILE A CA 1
ATOM 1313 C C . ILE A 1 173 ? 22.018 -11.982 -15.857 1.00 70.88 173 ILE A C 1
ATOM 1315 O O . ILE A 1 173 ? 22.351 -11.276 -16.810 1.00 70.88 173 ILE A O 1
ATOM 1319 N N . GLU A 1 174 ? 21.510 -13.202 -16.033 1.00 76.69 174 GLU A N 1
ATOM 1320 C CA . GLU A 1 174 ? 21.332 -13.858 -17.331 1.00 76.69 174 GLU A CA 1
ATOM 1321 C C . GLU A 1 174 ? 20.287 -13.134 -18.183 1.00 76.69 174 GLU A C 1
ATOM 1323 O O . GLU A 1 174 ? 20.520 -12.877 -19.365 1.00 76.69 174 GLU A O 1
ATOM 1328 N N . ALA A 1 175 ? 19.160 -12.741 -17.581 1.00 73.00 175 ALA A N 1
ATOM 1329 C CA . ALA A 1 175 ? 18.128 -11.987 -18.281 1.00 73.00 175 ALA A CA 1
ATOM 1330 C C . ALA A 1 175 ? 18.655 -10.621 -18.745 1.00 73.00 175 ALA A C 1
ATOM 1332 O O . ALA A 1 175 ? 18.416 -10.211 -19.880 1.00 73.00 175 ALA A O 1
ATOM 1333 N N . LYS A 1 176 ? 19.443 -9.929 -17.913 1.00 76.62 176 LYS A N 1
ATOM 1334 C CA . LYS A 1 176 ? 20.112 -8.687 -18.323 1.00 76.62 176 LYS A CA 1
ATOM 1335 C C . LYS A 1 176 ? 21.027 -8.913 -19.526 1.00 76.62 176 LYS A C 1
ATOM 1337 O O . LYS A 1 176 ? 20.924 -8.166 -20.496 1.00 76.62 176 LYS A O 1
ATOM 1342 N N . ALA A 1 177 ? 21.869 -9.946 -19.488 1.00 80.44 177 ALA A N 1
ATOM 1343 C CA . ALA A 1 177 ? 22.785 -10.270 -20.582 1.00 80.44 177 ALA A CA 1
ATOM 1344 C C . ALA A 1 177 ? 22.057 -10.628 -21.892 1.00 80.44 177 ALA A C 1
ATOM 1346 O O . ALA A 1 177 ? 22.591 -10.387 -22.974 1.00 80.44 177 ALA A O 1
ATOM 1347 N N . GLN A 1 178 ? 20.834 -11.162 -21.807 1.00 84.94 178 GLN A N 1
ATOM 1348 C CA . GLN A 1 178 ? 20.002 -11.481 -22.969 1.00 84.94 178 GLN A CA 1
ATOM 1349 C C . GLN A 1 178 ? 19.444 -10.231 -23.667 1.00 84.94 178 GLN A C 1
ATOM 1351 O O . GLN A 1 178 ? 19.395 -10.189 -24.896 1.00 84.94 178 GLN A O 1
ATOM 1356 N N . TYR A 1 179 ? 18.999 -9.227 -22.905 1.00 83.69 179 TYR A N 1
ATOM 1357 C CA . TYR A 1 179 ? 18.316 -8.053 -23.466 1.00 83.69 179 TYR A CA 1
ATOM 1358 C C . TYR A 1 179 ? 19.214 -6.829 -23.612 1.00 83.69 179 TYR A C 1
ATOM 1360 O O . TYR A 1 179 ? 18.875 -5.925 -24.379 1.00 83.69 179 TYR A O 1
ATOM 1368 N N . CYS A 1 180 ? 20.336 -6.767 -22.890 1.00 86.12 180 CYS A N 1
ATOM 1369 C CA . CYS A 1 180 ? 21.165 -5.579 -22.879 1.00 86.12 180 CYS A CA 1
ATOM 1370 C C . CYS A 1 180 ? 22.675 -5.823 -22.805 1.00 86.12 180 CYS A C 1
ATOM 1372 O O . CYS A 1 180 ? 23.181 -6.602 -22.000 1.00 86.12 180 CYS A O 1
ATOM 1374 N N . SER A 1 181 ? 23.404 -5.070 -23.634 1.00 84.69 181 SER A N 1
ATOM 1375 C CA . SER A 1 181 ? 24.862 -5.026 -23.642 1.00 84.69 181 SER A CA 1
ATOM 1376 C C . SER A 1 181 ? 25.412 -4.520 -22.303 1.00 84.69 181 SER A C 1
ATOM 1378 O O . SER A 1 181 ? 24.915 -3.514 -21.785 1.00 84.69 181 SER A O 1
ATOM 1380 N N . PRO A 1 182 ? 26.503 -5.112 -21.782 1.00 82.69 182 PRO A N 1
ATOM 1381 C CA . PRO A 1 182 ? 27.177 -4.609 -20.583 1.00 82.69 182 PRO A CA 1
ATOM 1382 C C . PRO A 1 182 ? 27.749 -3.192 -20.764 1.00 82.69 182 PRO A C 1
ATOM 1384 O O . PRO A 1 182 ? 28.014 -2.512 -19.779 1.00 82.69 182 PRO A O 1
ATOM 1387 N N . TYR A 1 183 ? 27.909 -2.725 -22.007 1.00 83.31 183 TYR A N 1
ATOM 1388 C CA . TYR A 1 183 ? 28.390 -1.377 -22.326 1.00 83.31 183 TYR A CA 1
ATOM 1389 C C . TYR A 1 183 ? 27.272 -0.328 -22.417 1.00 83.31 183 TYR A C 1
ATOM 1391 O O . TYR A 1 183 ? 27.549 0.858 -22.593 1.00 83.31 183 TYR A O 1
ATOM 1399 N N . ASN A 1 184 ? 26.005 -0.735 -22.313 1.00 85.75 184 ASN A N 1
ATOM 1400 C CA . ASN A 1 184 ? 24.880 0.189 -22.352 1.00 85.75 184 ASN A CA 1
ATOM 1401 C C . ASN A 1 184 ? 24.591 0.742 -20.947 1.00 85.75 184 ASN A C 1
ATOM 1403 O O . ASN A 1 184 ? 23.869 0.138 -20.150 1.00 85.75 184 ASN A O 1
ATOM 1407 N N . GLY A 1 185 ? 25.127 1.932 -20.663 1.00 79.75 185 GLY A N 1
ATOM 1408 C CA . GLY A 1 185 ? 24.966 2.602 -19.369 1.00 79.75 185 GLY A CA 1
ATOM 1409 C C . GLY A 1 185 ? 23.512 2.873 -18.959 1.00 79.75 185 GLY A C 1
ATOM 1410 O O . GLY A 1 185 ? 23.219 2.931 -17.767 1.00 79.75 185 GLY A O 1
ATOM 1411 N N . ILE A 1 186 ? 22.574 2.969 -19.910 1.00 80.81 186 ILE A N 1
ATOM 1412 C CA . ILE A 1 186 ? 21.155 3.194 -19.592 1.00 80.81 186 ILE A CA 1
ATOM 1413 C C . ILE A 1 186 ? 20.538 1.935 -18.969 1.00 80.81 186 ILE A C 1
ATOM 1415 O O . ILE A 1 186 ? 19.757 2.030 -18.024 1.00 80.81 186 ILE A O 1
ATOM 1419 N N . CYS A 1 187 ? 20.920 0.745 -19.434 1.00 83.81 187 CYS A N 1
ATOM 1420 C CA . CYS A 1 187 ? 20.464 -0.500 -18.818 1.00 83.81 187 CYS A CA 1
ATOM 1421 C C . CYS A 1 187 ? 21.002 -0.689 -17.402 1.00 83.81 187 CYS A C 1
ATOM 1423 O O . CYS A 1 187 ? 20.283 -1.217 -16.557 1.00 83.81 187 CYS A O 1
ATOM 1425 N N . ILE A 1 188 ? 22.231 -0.234 -17.133 1.00 78.12 188 ILE A N 1
ATOM 1426 C CA . ILE A 1 188 ? 22.809 -0.236 -15.781 1.00 78.12 188 ILE A CA 1
ATOM 1427 C C . ILE A 1 188 ? 21.979 0.668 -14.859 1.00 78.12 188 ILE A C 1
ATOM 1429 O O . ILE A 1 188 ? 21.633 0.270 -13.753 1.00 78.12 188 ILE A O 1
ATOM 1433 N N . ALA A 1 189 ? 21.577 1.852 -15.327 1.00 79.25 189 ALA A N 1
ATOM 1434 C CA . ALA A 1 189 ? 20.709 2.734 -14.547 1.00 79.25 189 ALA A CA 1
ATOM 1435 C C . ALA A 1 189 ? 19.322 2.113 -14.279 1.00 79.25 189 ALA A C 1
ATOM 1437 O O . ALA A 1 189 ? 18.810 2.192 -13.165 1.00 79.25 189 ALA A O 1
ATOM 1438 N N . ILE A 1 190 ? 18.722 1.452 -15.277 1.00 77.62 190 ILE A N 1
ATOM 1439 C CA . ILE A 1 190 ? 17.420 0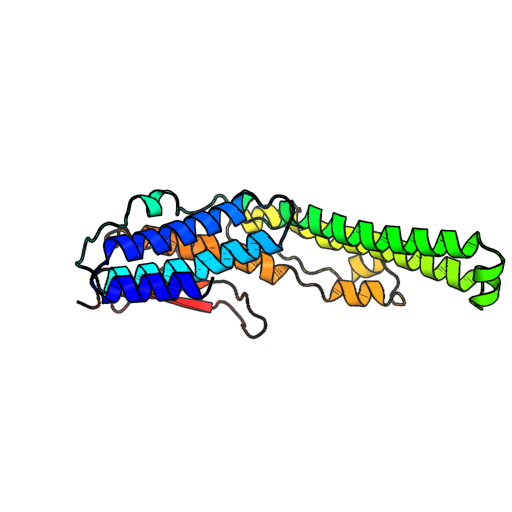.777 -15.135 1.00 77.62 190 ILE A CA 1
ATOM 1440 C C . ILE A 1 190 ? 17.493 -0.424 -14.188 1.00 77.62 190 ILE A C 1
ATOM 1442 O O . ILE A 1 190 ? 16.512 -0.734 -13.511 1.00 77.62 190 ILE A O 1
ATOM 1446 N N . GLU A 1 191 ? 18.630 -1.115 -14.118 1.00 74.69 191 GLU A N 1
ATOM 1447 C CA . GLU A 1 191 ? 18.847 -2.222 -13.185 1.00 74.69 191 GLU A CA 1
ATOM 1448 C C . GLU A 1 191 ? 18.642 -1.791 -11.732 1.00 74.69 191 GLU A C 1
ATOM 1450 O O . GLU A 1 191 ? 17.951 -2.506 -11.009 1.00 74.69 191 GLU A O 1
ATOM 1455 N N . GLY A 1 192 ? 19.109 -0.594 -11.362 1.00 69.81 192 GLY A N 1
ATOM 1456 C CA . GLY A 1 192 ? 18.947 -0.025 -10.020 1.00 69.81 192 GLY A CA 1
ATOM 1457 C C . GLY A 1 192 ? 17.504 0.304 -9.614 1.00 69.81 192 GLY A C 1
ATOM 1458 O O . GLY A 1 192 ? 17.260 0.601 -8.450 1.00 69.81 192 GLY A O 1
ATOM 1459 N N . LEU A 1 193 ? 16.533 0.242 -10.534 1.00 76.62 193 LEU A N 1
ATOM 1460 C CA . LEU A 1 193 ? 15.117 0.407 -10.193 1.00 76.62 193 LEU A CA 1
ATOM 1461 C C . LEU A 1 193 ? 14.587 -0.850 -9.493 1.00 76.62 193 LEU A C 1
ATOM 1463 O O . LEU A 1 193 ? 14.286 -1.850 -10.153 1.00 76.62 193 LEU A O 1
ATOM 1467 N N . ASP A 1 194 ? 14.452 -0.800 -8.174 1.00 81.31 194 ASP A N 1
ATOM 1468 C CA . ASP A 1 194 ? 13.822 -1.859 -7.391 1.00 81.31 194 ASP A CA 1
ATOM 1469 C C . ASP A 1 194 ? 12.340 -1.548 -7.137 1.00 81.31 194 ASP A C 1
ATOM 1471 O O . ASP A 1 194 ? 11.988 -0.560 -6.491 1.00 81.31 194 ASP A O 1
ATOM 1475 N N . TYR A 1 195 ? 11.461 -2.415 -7.648 1.00 87.38 195 TYR A N 1
ATOM 1476 C CA . TYR A 1 195 ? 10.017 -2.287 -7.467 1.00 87.38 195 TYR A CA 1
ATOM 1477 C C . TYR A 1 195 ? 9.470 -3.059 -6.258 1.00 87.38 195 TYR A C 1
ATOM 1479 O O . TYR A 1 195 ? 8.290 -2.928 -5.918 1.00 87.38 195 TYR A O 1
ATOM 1487 N N . THR A 1 196 ? 10.323 -3.826 -5.580 1.00 89.81 196 THR A N 1
ATOM 1488 C CA . THR A 1 196 ? 9.972 -4.668 -4.432 1.00 89.81 196 THR A CA 1
ATOM 1489 C C . THR A 1 196 ? 9.357 -3.839 -3.307 1.00 89.81 196 THR A C 1
ATOM 1491 O O . THR A 1 196 ? 8.297 -4.182 -2.787 1.00 89.81 196 THR A O 1
ATOM 1494 N N . ARG A 1 197 ? 9.936 -2.672 -3.002 1.00 89.44 197 ARG A N 1
ATOM 1495 C CA . ARG A 1 197 ? 9.415 -1.759 -1.969 1.00 89.44 197 ARG A CA 1
ATOM 1496 C C . ARG A 1 197 ? 8.046 -1.168 -2.309 1.00 89.44 197 ARG A C 1
ATOM 1498 O O . ARG A 1 197 ? 7.227 -0.958 -1.418 1.00 89.44 197 ARG A O 1
ATOM 1505 N N . TYR A 1 198 ? 7.746 -0.936 -3.586 1.00 91.50 198 TYR A N 1
ATOM 1506 C CA . TYR A 1 198 ? 6.410 -0.478 -3.982 1.00 91.50 198 TYR A CA 1
ATOM 1507 C C . TYR A 1 198 ? 5.365 -1.574 -3.789 1.00 91.50 198 TYR A C 1
ATOM 1509 O O . TYR A 1 198 ? 4.276 -1.306 -3.282 1.00 91.50 198 TYR A O 1
ATOM 1517 N N . GLN A 1 199 ? 5.712 -2.817 -4.123 1.00 94.06 199 GLN A N 1
ATOM 1518 C CA . GLN A 1 199 ? 4.850 -3.961 -3.852 1.00 94.06 199 GLN A CA 1
ATOM 1519 C C . GLN A 1 199 ? 4.669 -4.194 -2.341 1.00 94.06 199 GLN A C 1
ATOM 1521 O O . GLN A 1 199 ? 3.555 -4.489 -1.908 1.00 94.06 199 GLN A O 1
ATOM 1526 N N . ALA A 1 200 ? 5.718 -3.993 -1.535 1.00 95.31 200 ALA A N 1
ATOM 1527 C CA . ALA A 1 200 ? 5.655 -4.044 -0.074 1.00 95.31 200 ALA A CA 1
ATOM 1528 C C . ALA A 1 200 ? 4.653 -3.029 0.497 1.00 95.31 200 ALA A C 1
ATOM 1530 O O . ALA A 1 200 ? 3.787 -3.411 1.282 1.00 95.31 200 ALA A O 1
ATOM 1531 N N . ARG A 1 201 ? 4.697 -1.767 0.040 1.00 94.75 201 ARG A N 1
ATOM 1532 C CA . ARG A 1 201 ? 3.732 -0.721 0.439 1.00 94.75 201 ARG A CA 1
ATOM 1533 C C . ARG A 1 201 ? 2.289 -1.141 0.187 1.00 94.75 201 ARG A C 1
ATOM 1535 O O . ARG A 1 201 ? 1.447 -0.980 1.064 1.00 94.75 201 ARG A O 1
ATOM 1542 N N . LEU A 1 202 ? 2.010 -1.705 -0.989 1.00 95.50 202 LEU A N 1
ATOM 1543 C CA . LEU A 1 202 ? 0.669 -2.182 -1.329 1.00 95.50 202 LEU A CA 1
ATOM 1544 C C . LEU A 1 202 ? 0.248 -3.363 -0.446 1.00 95.50 202 LEU A C 1
ATOM 1546 O O . LEU A 1 202 ? -0.862 -3.365 0.065 1.00 95.50 202 LEU A O 1
ATOM 1550 N N . LEU A 1 203 ? 1.125 -4.337 -0.194 1.00 96.81 203 LEU A N 1
ATOM 1551 C CA . LEU A 1 203 ? 0.806 -5.464 0.694 1.00 96.81 203 LEU A CA 1
ATOM 1552 C C . LEU A 1 203 ? 0.582 -5.021 2.147 1.00 96.81 203 LEU A C 1
ATOM 1554 O O . LEU A 1 203 ? -0.282 -5.566 2.837 1.00 96.81 203 LEU A O 1
ATOM 1558 N N . ASN A 1 204 ? 1.313 -4.002 2.605 1.00 97.56 204 ASN A N 1
ATOM 1559 C CA . ASN A 1 204 ? 1.160 -3.437 3.942 1.00 97.56 204 ASN A CA 1
ATOM 1560 C C . ASN A 1 204 ? -0.242 -2.854 4.175 1.00 97.56 204 ASN A C 1
ATOM 1562 O O . ASN A 1 204 ? -0.718 -2.892 5.307 1.00 97.56 204 ASN A O 1
ATOM 1566 N N . VAL A 1 205 ? -0.947 -2.412 3.126 1.00 97.56 205 VAL A N 1
ATOM 1567 C CA . VAL A 1 205 ? -2.339 -1.932 3.211 1.00 97.56 205 VAL A CA 1
ATOM 1568 C C . VAL A 1 205 ? -3.234 -2.956 3.898 1.00 97.56 205 VAL A C 1
ATOM 1570 O O . VAL A 1 205 ? -3.864 -2.637 4.901 1.00 97.56 205 VAL A O 1
ATOM 1573 N N . ASN A 1 206 ? -3.242 -4.208 3.436 1.00 97.69 206 ASN A N 1
ATOM 1574 C CA . ASN A 1 206 ? -4.071 -5.241 4.059 1.00 97.69 206 ASN A CA 1
ATOM 1575 C C . ASN A 1 206 ? -3.605 -5.618 5.460 1.00 97.69 206 ASN A C 1
ATOM 1577 O O . ASN A 1 206 ? -4.432 -6.036 6.268 1.00 97.69 206 ASN A O 1
ATOM 1581 N N . ARG A 1 207 ? -2.322 -5.422 5.782 1.00 97.75 207 ARG A N 1
ATOM 1582 C CA . ARG A 1 207 ? -1.827 -5.633 7.145 1.00 97.75 207 ARG A CA 1
ATOM 1583 C C . ARG A 1 207 ? -2.429 -4.603 8.107 1.00 97.75 207 ARG A C 1
ATOM 1585 O O . ARG A 1 207 ? -2.917 -4.968 9.174 1.00 97.75 207 ARG A O 1
ATOM 1592 N N . TYR A 1 208 ? -2.495 -3.338 7.697 1.00 98.38 208 TYR A N 1
ATOM 1593 C CA . TYR A 1 208 ? -3.182 -2.293 8.459 1.00 98.38 208 TYR A CA 1
ATOM 1594 C C . TYR A 1 208 ? -4.703 -2.486 8.483 1.00 98.38 208 TYR A C 1
ATOM 1596 O O . TYR A 1 208 ? -5.314 -2.382 9.539 1.00 98.38 208 TYR A O 1
ATOM 1604 N N . LEU A 1 209 ? -5.337 -2.814 7.358 1.00 97.94 209 LEU A N 1
ATOM 1605 C CA . LEU A 1 209 ? -6.796 -2.971 7.303 1.00 97.94 209 LEU A CA 1
ATOM 1606 C C . LEU A 1 209 ? -7.291 -4.172 8.110 1.00 97.94 209 LEU A C 1
ATOM 1608 O O . LEU A 1 209 ? -8.324 -4.071 8.758 1.00 97.94 209 LEU A O 1
ATOM 1612 N N . THR A 1 210 ? -6.534 -5.271 8.127 1.00 97.25 210 THR A N 1
ATOM 1613 C CA . THR A 1 210 ? -6.807 -6.416 9.011 1.00 97.25 210 THR A CA 1
ATOM 1614 C C . THR A 1 210 ? -6.689 -6.010 10.482 1.00 97.25 210 THR A C 1
ATOM 1616 O O . THR A 1 210 ? -7.513 -6.408 11.299 1.00 97.25 210 THR A O 1
ATOM 1619 N N . ALA A 1 211 ? -5.709 -5.162 10.820 1.00 97.44 211 ALA A N 1
ATOM 1620 C CA . ALA A 1 211 ? -5.582 -4.613 12.167 1.00 97.44 211 ALA A CA 1
ATOM 1621 C C . ALA A 1 211 ? -6.797 -3.746 12.543 1.00 97.44 211 ALA A C 1
ATOM 1623 O O . ALA A 1 211 ? -7.355 -3.903 13.624 1.00 97.44 211 ALA A O 1
ATOM 1624 N N . LEU A 1 212 ? -7.235 -2.857 11.643 1.00 96.50 212 LEU A N 1
ATOM 1625 C CA . LEU A 1 212 ? -8.410 -2.009 11.859 1.00 96.50 212 LEU A CA 1
ATOM 1626 C C . LEU A 1 212 ? -9.692 -2.835 12.016 1.00 96.50 212 LEU A C 1
ATOM 1628 O O . LEU A 1 212 ? -10.513 -2.522 12.874 1.00 96.50 212 LEU A O 1
ATOM 1632 N N . ASP A 1 213 ? -9.864 -3.871 11.195 1.00 95.50 213 ASP A N 1
ATOM 1633 C CA . ASP A 1 213 ? -11.017 -4.769 11.268 1.00 95.50 213 ASP A CA 1
ATOM 1634 C C . ASP A 1 213 ? -11.089 -5.478 12.626 1.00 95.50 213 ASP A C 1
ATOM 1636 O O . ASP A 1 213 ? -12.138 -5.484 13.271 1.00 95.50 213 ASP A O 1
ATOM 1640 N N . TYR A 1 214 ? -9.942 -5.946 13.126 1.00 95.25 214 TYR A N 1
ATOM 1641 C CA . TYR A 1 214 ? -9.835 -6.494 14.473 1.00 95.25 214 TYR A CA 1
ATOM 1642 C C . TYR A 1 214 ? -10.154 -5.455 15.562 1.00 95.25 214 TYR A C 1
ATOM 1644 O O . TYR A 1 214 ? -10.902 -5.742 16.492 1.00 95.25 214 TYR A O 1
ATOM 1652 N N . LEU A 1 215 ? -9.649 -4.221 15.450 1.00 93.50 215 LEU A N 1
ATOM 1653 C CA . LEU A 1 215 ? -9.908 -3.160 16.437 1.00 93.50 215 LEU A CA 1
ATOM 1654 C C . LEU A 1 215 ? -11.394 -2.762 16.532 1.00 93.50 215 LEU A C 1
ATOM 1656 O O . LEU A 1 215 ? -11.801 -2.195 17.544 1.00 93.50 215 LEU A O 1
ATOM 1660 N N . ARG A 1 216 ? -12.220 -3.074 15.523 1.00 90.75 216 ARG A N 1
ATOM 1661 C CA . ARG A 1 216 ? -13.688 -2.922 15.593 1.00 90.75 216 ARG A CA 1
ATOM 1662 C C . ARG A 1 216 ? -14.349 -3.989 16.464 1.00 90.75 216 ARG A C 1
ATOM 1664 O O . ARG A 1 216 ? -15.409 -3.732 17.032 1.00 90.75 216 ARG A O 1
ATOM 1671 N N . HIS A 1 217 ? -13.721 -5.157 16.577 1.00 87.50 217 HIS A N 1
ATOM 1672 C CA . HIS A 1 217 ? -14.234 -6.336 17.273 1.00 87.50 217 HIS A CA 1
ATOM 1673 C C . HIS A 1 217 ? -13.130 -6.991 18.130 1.00 87.50 217 HIS A C 1
ATOM 1675 O O . HIS A 1 217 ? -12.781 -8.153 17.925 1.00 87.50 217 HIS A O 1
ATOM 1681 N N . PRO A 1 218 ? -12.566 -6.279 19.127 1.00 84.50 218 PRO A N 1
ATOM 1682 C CA . PRO A 1 218 ? -11.362 -6.724 19.840 1.00 84.50 218 PRO A CA 1
ATOM 1683 C C . PRO A 1 218 ? -11.579 -7.957 20.738 1.00 84.50 218 PRO A C 1
ATOM 1685 O O . PRO A 1 218 ? -10.645 -8.435 21.373 1.00 84.50 218 PRO A O 1
ATOM 1688 N N . THR A 1 219 ? -12.804 -8.473 20.840 1.00 85.00 219 THR A N 1
ATOM 1689 C CA . THR A 1 219 ? -13.117 -9.705 21.580 1.00 85.00 219 THR A CA 1
ATOM 1690 C C . THR A 1 219 ? -12.916 -10.974 20.758 1.00 85.00 219 THR A C 1
ATOM 1692 O O . THR A 1 219 ? -12.931 -12.067 21.325 1.00 85.00 219 THR A O 1
ATOM 1695 N N . ASP A 1 220 ? -12.751 -10.845 19.443 1.00 88.12 220 ASP A N 1
ATOM 1696 C CA . ASP A 1 220 ? -12.547 -11.984 18.557 1.00 88.12 220 ASP A CA 1
ATOM 1697 C C . ASP A 1 220 ? -11.119 -12.542 18.703 1.00 88.12 220 ASP A C 1
ATOM 1699 O O . ASP A 1 220 ? -10.223 -11.865 19.220 1.00 88.12 220 ASP A O 1
ATOM 1703 N N . PRO A 1 221 ? -10.858 -13.789 18.272 1.00 92.38 221 PRO A N 1
ATOM 1704 C CA . PRO A 1 221 ? -9.493 -14.283 18.158 1.00 92.38 221 PRO A CA 1
ATOM 1705 C C . PRO A 1 221 ? -8.682 -13.387 17.206 1.00 92.38 221 PRO A C 1
ATOM 1707 O O . PRO A 1 221 ? -9.166 -13.086 16.110 1.00 92.38 221 PRO A O 1
ATOM 1710 N N . PRO A 1 222 ? -7.456 -12.966 17.576 1.00 93.56 222 PRO A N 1
ATOM 1711 C CA . PRO A 1 222 ? -6.642 -12.152 16.689 1.00 93.56 222 PRO A CA 1
ATOM 1712 C C . PRO A 1 222 ? -6.326 -12.923 15.394 1.00 93.56 222 PRO A C 1
ATOM 1714 O O . PRO A 1 222 ? -6.118 -14.143 15.440 1.00 93.56 222 PRO A O 1
ATOM 1717 N N . PRO A 1 223 ? -6.278 -12.242 14.235 1.00 94.75 223 PRO A N 1
ATOM 1718 C CA . PRO A 1 223 ? -5.943 -12.884 12.969 1.00 94.75 223 PRO A CA 1
ATOM 1719 C C . PRO A 1 223 ? -4.549 -13.529 12.995 1.00 94.75 223 PRO A C 1
ATOM 1721 O O . PRO A 1 223 ? -3.681 -13.164 13.788 1.00 94.75 223 PRO A O 1
ATOM 1724 N N . ALA A 1 224 ? -4.293 -14.478 12.092 1.00 94.00 224 ALA A N 1
ATOM 1725 C CA . ALA A 1 224 ? -2.987 -15.129 12.007 1.00 94.00 224 ALA A CA 1
ATOM 1726 C C . ALA A 1 224 ? -1.855 -14.103 11.787 1.00 94.00 224 ALA A C 1
ATOM 1728 O O . ALA A 1 224 ? -1.930 -13.268 10.886 1.00 94.00 224 ALA A O 1
ATOM 1729 N N . GLY A 1 225 ? -0.801 -14.178 12.607 1.00 94.44 225 GLY A N 1
ATOM 1730 C CA . GLY A 1 225 ? 0.314 -13.221 12.588 1.00 94.44 225 GLY A CA 1
ATOM 1731 C C . GLY A 1 225 ? 0.059 -11.915 13.353 1.00 94.44 225 GLY A C 1
ATOM 1732 O O . GLY A 1 225 ? 0.902 -11.018 13.300 1.00 94.44 225 GLY A O 1
ATOM 1733 N N . TYR A 1 226 ? -1.073 -11.815 14.056 1.00 97.69 226 TYR A N 1
ATOM 1734 C CA . TYR A 1 226 ? -1.402 -10.733 14.977 1.00 97.69 226 TYR A CA 1
ATOM 1735 C C . TYR A 1 226 ? -1.420 -11.273 16.402 1.00 97.69 226 TYR A C 1
ATOM 1737 O O . TYR A 1 226 ? -1.959 -12.346 16.677 1.00 97.69 226 TYR A O 1
ATOM 1745 N N . HIS A 1 227 ? -0.833 -10.516 17.319 1.00 96.69 227 HIS A N 1
ATOM 1746 C CA . HIS A 1 227 ? -0.653 -10.923 18.705 1.00 96.69 227 HIS A CA 1
ATOM 1747 C C . HIS A 1 227 ? -1.141 -9.824 19.637 1.00 96.69 227 HIS A C 1
ATOM 1749 O O . HIS A 1 227 ? -0.965 -8.642 19.351 1.00 96.69 227 HIS A O 1
ATOM 1755 N N . ILE A 1 228 ? -1.755 -10.217 20.750 1.00 95.62 228 ILE A N 1
ATOM 1756 C CA . ILE A 1 228 ? -2.207 -9.285 21.779 1.00 95.62 228 ILE A CA 1
ATOM 1757 C C . ILE A 1 228 ? -1.272 -9.410 22.968 1.00 95.62 228 ILE A C 1
ATOM 1759 O O . ILE A 1 228 ? -1.188 -10.473 23.579 1.00 95.62 228 ILE A O 1
ATOM 1763 N N . GLU A 1 229 ? -0.614 -8.314 23.320 1.00 92.81 229 GLU A N 1
ATOM 1764 C CA . GLU A 1 229 ? 0.240 -8.227 24.500 1.00 92.81 229 GLU A CA 1
ATOM 1765 C C . GLU A 1 229 ? 0.071 -6.843 25.130 1.00 92.81 229 GLU A C 1
ATOM 1767 O O . GLU A 1 229 ? 0.044 -5.834 24.427 1.00 92.81 229 GLU A O 1
ATOM 1772 N N . ASN A 1 230 ? -0.063 -6.775 26.458 1.00 90.62 230 ASN A N 1
ATOM 1773 C CA . ASN A 1 230 ? -0.104 -5.515 27.217 1.00 90.62 230 ASN A CA 1
ATOM 1774 C C . ASN A 1 230 ? -1.091 -4.461 26.665 1.00 90.62 230 ASN A C 1
ATOM 1776 O O . ASN A 1 230 ? -0.730 -3.300 26.495 1.00 90.62 230 ASN A O 1
ATOM 1780 N N . ASN A 1 231 ? -2.336 -4.860 26.376 1.00 92.56 231 ASN A N 1
ATOM 1781 C CA . ASN A 1 231 ? -3.376 -4.001 25.782 1.00 92.56 231 ASN A CA 1
ATOM 1782 C C . ASN A 1 231 ? -3.012 -3.400 24.413 1.00 92.56 231 ASN A C 1
ATOM 1784 O O . ASN A 1 231 ? -3.539 -2.355 24.024 1.00 92.56 231 ASN A O 1
ATOM 1788 N N . THR A 1 232 ? -2.139 -4.069 23.664 1.00 96.12 232 THR A N 1
ATOM 1789 C CA . THR A 1 232 ? -1.778 -3.687 22.300 1.00 96.12 232 THR A CA 1
ATOM 1790 C C . THR A 1 232 ? -1.922 -4.858 21.340 1.00 96.12 232 THR A C 1
ATOM 1792 O O . THR A 1 232 ? -1.693 -6.010 21.705 1.00 96.12 232 THR A O 1
ATOM 1795 N N . LEU A 1 233 ? -2.301 -4.547 20.106 1.00 97.56 233 LEU A N 1
ATOM 1796 C CA . LEU A 1 233 ? -2.258 -5.433 18.957 1.00 97.56 233 LEU A CA 1
ATOM 1797 C C . LEU A 1 233 ? -0.924 -5.231 18.233 1.00 97.56 233 LEU A C 1
ATOM 1799 O O . LEU A 1 233 ? -0.648 -4.141 17.732 1.00 97.56 233 LEU A O 1
ATOM 1803 N N . THR A 1 234 ? -0.125 -6.286 18.139 1.00 97.81 234 THR A N 1
ATOM 1804 C CA . THR A 1 234 ? 1.166 -6.283 17.452 1.00 97.81 234 THR A CA 1
ATOM 1805 C C . THR A 1 234 ? 1.120 -7.165 16.211 1.00 97.81 234 THR A C 1
ATOM 1807 O O . THR A 1 234 ? 0.602 -8.279 16.246 1.00 97.81 234 THR A O 1
ATOM 1810 N N . PHE A 1 235 ? 1.677 -6.673 15.108 1.00 97.75 235 PHE A N 1
ATOM 1811 C CA . PHE A 1 235 ? 1.854 -7.414 13.860 1.00 97.75 235 PHE A CA 1
ATOM 1812 C C . PHE A 1 235 ? 3.115 -6.939 13.140 1.00 97.75 235 PHE A C 1
ATOM 1814 O O . PHE A 1 235 ? 3.769 -5.988 13.564 1.00 97.75 235 PHE A O 1
ATOM 1821 N N . THR A 1 236 ? 3.469 -7.593 12.038 1.00 97.50 236 THR A N 1
ATOM 1822 C CA . THR A 1 236 ? 4.618 -7.189 11.221 1.00 97.50 236 THR A CA 1
ATOM 1823 C C . THR A 1 236 ? 4.192 -6.678 9.855 1.00 97.50 236 THR A C 1
ATOM 1825 O O . THR A 1 236 ? 3.210 -7.158 9.287 1.00 97.50 236 THR A O 1
ATOM 1828 N N . ARG A 1 237 ? 4.951 -5.733 9.298 1.00 96.50 237 ARG A N 1
ATOM 1829 C CA . ARG A 1 237 ? 4.826 -5.223 7.928 1.00 96.50 237 ARG A CA 1
ATOM 1830 C C . ARG A 1 237 ? 6.138 -5.383 7.162 1.00 96.50 237 ARG A C 1
ATOM 1832 O O . ARG A 1 237 ? 7.198 -5.508 7.767 1.00 96.50 237 ARG A O 1
ATOM 1839 N N . TYR A 1 238 ? 6.067 -5.400 5.837 1.00 96.56 238 TYR A N 1
ATOM 1840 C CA . TYR A 1 238 ? 7.265 -5.375 4.999 1.00 96.56 238 TYR A CA 1
ATOM 1841 C C . TYR A 1 238 ? 7.980 -4.022 5.115 1.00 96.56 238 TYR A C 1
ATOM 1843 O O . TYR A 1 238 ? 7.295 -3.015 5.322 1.00 96.56 238 TYR A O 1
ATOM 1851 N N . PRO A 1 239 ? 9.311 -3.980 4.934 1.00 93.75 239 PRO A N 1
ATOM 1852 C CA . PRO A 1 239 ? 10.034 -2.720 4.867 1.00 93.75 239 PRO A CA 1
ATOM 1853 C C . PRO A 1 239 ? 9.590 -1.945 3.623 1.00 93.75 239 PRO A C 1
ATOM 1855 O O . PRO A 1 239 ? 9.503 -2.499 2.522 1.00 93.75 239 PRO A O 1
ATOM 1858 N N . ASP A 1 240 ? 9.286 -0.665 3.795 1.00 87.88 240 ASP A N 1
ATOM 1859 C CA . ASP A 1 240 ? 8.833 0.211 2.712 1.00 87.88 240 ASP A CA 1
ATOM 1860 C C . ASP A 1 240 ? 9.628 1.520 2.582 1.00 87.88 240 ASP A C 1
ATOM 1862 O O . ASP A 1 240 ? 9.401 2.275 1.623 1.00 87.88 240 ASP A O 1
ATOM 1866 N N . HIS A 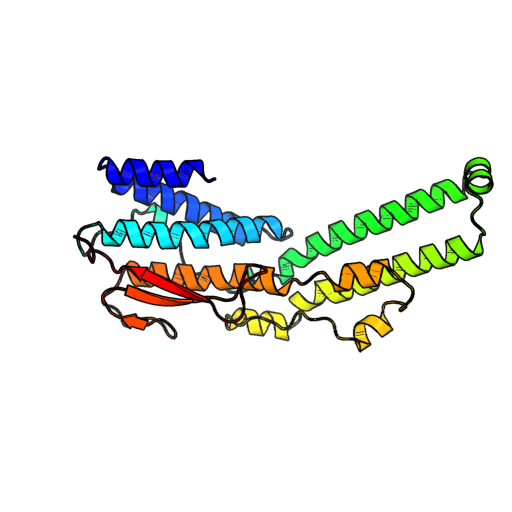1 241 ? 10.606 1.736 3.464 1.00 83.50 241 HIS A N 1
ATOM 1867 C CA . HIS A 1 241 ? 11.618 2.788 3.382 1.00 83.50 241 HIS A CA 1
ATOM 1868 C C . HIS A 1 241 ? 13.022 2.233 3.096 1.00 83.50 241 HIS A C 1
ATOM 1870 O O . HIS A 1 241 ? 13.242 1.020 3.106 1.00 83.50 241 HIS A O 1
ATOM 1876 N N . GLU A 1 242 ? 13.962 3.115 2.733 1.00 80.56 242 GLU A N 1
ATOM 1877 C CA . GLU A 1 242 ? 15.282 2.670 2.271 1.00 80.56 242 GLU A CA 1
ATOM 1878 C C . GLU A 1 242 ? 16.204 2.160 3.369 1.00 80.56 242 GLU A C 1
ATOM 1880 O O . GLU A 1 242 ? 17.030 1.284 3.118 1.00 80.56 242 GLU A O 1
ATOM 1885 N N . ASP A 1 243 ? 16.014 2.707 4.556 1.00 87.19 243 ASP A N 1
ATOM 1886 C CA . ASP A 1 243 ? 16.729 2.474 5.801 1.00 87.19 243 ASP A CA 1
ATOM 1887 C C . ASP A 1 243 ? 16.128 1.337 6.644 1.00 87.19 243 ASP A C 1
ATOM 1889 O O . ASP A 1 243 ? 16.685 0.978 7.678 1.00 87.19 243 ASP A O 1
ATOM 1893 N N . GLU A 1 244 ? 15.013 0.748 6.204 1.00 90.00 244 GLU A N 1
ATOM 1894 C CA . GLU A 1 244 ? 14.367 -0.374 6.883 1.00 90.00 244 GLU A CA 1
ATOM 1895 C C . GLU A 1 244 ? 14.912 -1.719 6.382 1.00 90.00 244 GLU A C 1
ATOM 1897 O O . GLU A 1 244 ? 14.850 -2.039 5.190 1.00 90.00 244 GLU A O 1
ATOM 1902 N N . GLU A 1 245 ? 15.380 -2.548 7.317 1.00 87.00 245 GLU A N 1
ATOM 1903 C CA . GLU A 1 245 ? 15.794 -3.928 7.064 1.00 87.00 245 GLU A CA 1
ATOM 1904 C C . GLU A 1 245 ? 14.879 -4.922 7.783 1.00 87.00 245 GLU A C 1
ATOM 1906 O O . GLU A 1 245 ? 14.506 -4.735 8.942 1.00 87.00 245 GLU A O 1
ATOM 1911 N N . GLY A 1 246 ? 14.539 -6.016 7.097 1.00 91.50 246 GLY A N 1
ATOM 1912 C CA . GLY A 1 246 ? 13.674 -7.059 7.643 1.00 91.50 246 GLY A CA 1
ATOM 1913 C C . GLY A 1 246 ? 12.219 -6.619 7.839 1.00 91.50 246 GLY A C 1
ATOM 1914 O O . GLY A 1 246 ? 11.800 -5.530 7.446 1.00 91.50 246 GLY A O 1
ATOM 1915 N N . MET A 1 247 ? 11.419 -7.512 8.420 1.00 95.19 247 MET A N 1
ATOM 1916 C CA . MET A 1 247 ? 10.031 -7.207 8.768 1.00 95.19 247 MET A CA 1
ATOM 1917 C C . MET A 1 247 ? 9.988 -6.170 9.894 1.00 95.19 247 MET A C 1
ATOM 1919 O O . MET A 1 247 ? 10.678 -6.316 10.898 1.00 95.19 247 MET A O 1
ATOM 1923 N N . GLN A 1 248 ? 9.142 -5.156 9.743 1.00 96.75 248 GLN A N 1
ATOM 1924 C CA . GLN A 1 248 ? 8.972 -4.084 10.719 1.00 96.75 248 GLN A CA 1
ATOM 1925 C C . GLN A 1 248 ? 7.819 -4.408 11.664 1.00 96.75 248 GLN A C 1
ATOM 1927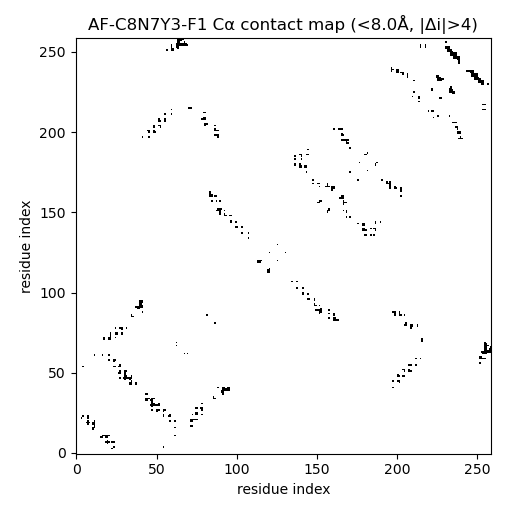 O O . GLN A 1 248 ? 6.725 -4.747 11.211 1.00 96.75 248 GLN A O 1
ATOM 1932 N N . THR A 1 249 ? 8.038 -4.277 12.968 1.00 97.00 249 THR A N 1
ATOM 1933 C CA . THR A 1 249 ? 6.981 -4.453 13.971 1.00 97.00 249 THR A CA 1
ATOM 1934 C C . THR A 1 249 ? 6.096 -3.212 14.037 1.00 97.00 249 THR A C 1
ATOM 1936 O O . THR A 1 249 ? 6.583 -2.085 14.094 1.00 97.00 249 THR A O 1
ATOM 1939 N N . VAL A 1 250 ? 4.783 -3.422 14.055 1.00 97.62 250 VAL A N 1
ATOM 1940 C CA . VAL A 1 250 ? 3.766 -2.392 14.267 1.00 97.62 250 VAL A CA 1
ATOM 1941 C C . VAL A 1 250 ? 2.967 -2.763 15.506 1.00 97.62 250 VAL A C 1
ATOM 1943 O O . VAL A 1 250 ? 2.506 -3.897 15.625 1.00 97.62 250 VAL A O 1
ATOM 1946 N N . THR A 1 251 ? 2.770 -1.795 16.395 1.00 97.50 251 THR A N 1
ATOM 1947 C CA . THR A 1 251 ? 2.011 -1.956 17.636 1.00 97.50 251 THR A CA 1
ATOM 1948 C C . THR A 1 251 ? 0.918 -0.898 17.683 1.00 97.50 251 THR A C 1
ATOM 1950 O O . THR A 1 251 ? 1.203 0.290 17.553 1.00 97.50 251 THR A O 1
ATOM 1953 N N . LEU A 1 252 ? -0.330 -1.331 17.851 1.00 97.88 252 LEU A N 1
ATOM 1954 C CA . LEU A 1 252 ? -1.512 -0.476 17.930 1.00 97.88 252 LEU A CA 1
ATOM 1955 C C . LEU A 1 252 ? -2.200 -0.674 19.287 1.00 97.88 252 LEU A C 1
ATOM 1957 O O . LEU A 1 252 ? -2.352 -1.818 19.713 1.00 97.88 252 LEU A O 1
ATOM 1961 N N . PRO A 1 253 ? -2.634 0.385 19.985 1.00 96.94 253 PRO A N 1
ATOM 1962 C CA . PRO A 1 253 ? -3.356 0.224 21.244 1.00 96.94 253 PRO A CA 1
ATOM 1963 C C . PRO A 1 253 ? -4.756 -0.371 21.017 1.00 96.94 253 PRO A C 1
ATOM 1965 O O . PRO A 1 253 ? -5.394 -0.116 19.995 1.00 96.94 253 PRO A O 1
ATOM 1968 N N . LEU A 1 254 ? -5.248 -1.152 21.983 1.00 95.88 254 LEU A N 1
ATOM 1969 C CA . LEU A 1 254 ? -6.624 -1.653 21.960 1.00 95.88 254 LEU A CA 1
ATOM 1970 C C . LEU A 1 254 ? -7.634 -0.551 22.340 1.00 95.88 254 LEU A C 1
ATOM 1972 O O . LEU A 1 254 ? -7.284 0.363 23.096 1.00 95.88 254 LEU A O 1
ATOM 1976 N N . PRO A 1 255 ? -8.897 -0.638 21.881 1.00 95.38 255 PRO A N 1
ATOM 1977 C CA . PRO A 1 255 ? -9.933 0.329 22.241 1.00 95.38 255 PRO A CA 1
ATOM 1978 C C . PRO A 1 255 ? -10.142 0.434 23.758 1.00 95.38 255 PRO A C 1
ATOM 1980 O O . PRO A 1 255 ? -10.189 -0.580 24.452 1.00 95.38 255 PRO A O 1
ATOM 1983 N N . GLY A 1 256 ? -10.277 1.658 24.274 1.00 92.94 256 GLY A N 1
ATOM 1984 C CA . GLY A 1 256 ? -10.462 1.936 25.704 1.00 92.94 256 GLY A CA 1
ATOM 1985 C C . GLY A 1 256 ? -9.266 1.634 26.611 1.00 92.94 256 GLY A C 1
ATOM 1986 O O . GLY A 1 256 ? -9.411 1.691 27.828 1.00 92.94 256 GLY A O 1
ATOM 1987 N N . SER A 1 257 ? -8.090 1.318 26.059 1.00 94.06 257 SER A N 1
ATOM 1988 C CA . SER A 1 257 ? -6.899 0.971 26.852 1.00 94.06 257 SER A CA 1
ATOM 1989 C C . SER A 1 257 ? -6.232 2.151 27.570 1.00 94.06 257 SER A C 1
ATOM 1991 O O . SER A 1 257 ? -5.331 1.923 28.378 1.00 94.06 257 SER A O 1
ATOM 1993 N N . ARG A 1 258 ? -6.635 3.394 27.279 1.00 91.12 258 ARG A N 1
ATOM 1994 C CA . ARG A 1 258 ? -6.011 4.625 27.801 1.00 91.12 258 ARG A CA 1
ATOM 1995 C C . ARG A 1 258 ? -6.993 5.567 28.502 1.00 91.12 258 ARG A C 1
ATOM 1997 O O . ARG A 1 258 ? -6.691 6.749 28.661 1.00 91.12 258 ARG A O 1
ATOM 2004 N N . LEU A 1 259 ? -8.164 5.055 28.874 1.00 81.50 259 LEU A N 1
ATOM 2005 C CA . LEU A 1 259 ? -9.129 5.769 29.709 1.00 81.50 259 LEU A CA 1
ATOM 2006 C C . LEU A 1 259 ? -8.797 5.693 31.198 1.00 81.50 259 LEU A C 1
ATOM 2008 O O . LEU A 1 259 ? -8.211 4.674 31.625 1.00 81.50 259 LEU A O 1
#

Foldseek 3Di:
DVVQLVVLVVCLVVVVLQVSLLSLLLQLLCLLVLLQVQLAALVSVLSSLVSLVPSLQSNLVSLQVDPPLDAHDPSNVSLAFDQLVSLQCLSHLNNVLVVLVVVLVVVLVVVVVLVVPPVSVVVVPDDPVNNVVVNLLSQLLSQLSCVLSCQSVDPQNSVCSNVLHQGPSQDDPVSNVVRHDPPNVSSVVSNPDDCSLSSQSSSVSNVSNLVSVCLNPVVDDRPPQWDDDPQKIKHWGDDNDPPDDDTHIDIGGHGNNND

pLDDT: mean 87.18, std 9.86, range [53.47, 98.38]

Organism: Cardiobacterium hominis (strain ATCC 15826 / DSM 8339 / NCTC 10426 / 6573) (NCBI:txid638300)